Protein AF-0000000085123372 (afdb_homodimer)

Sequence (300 aa):
MTRIKLSNYGNSAFEKLIGHNKNILDKWNELEVTLFTSSSLSTELLEQVRRTIAFENECEYCMVKGGKVDPYQTDEKINLAIAFAQIFSINHKDISNKHFELLKEEFTDKEISELCTFISFISSSQKLGRIYNLTEEYQQNKVTSMKELTMTRIKLSNYGNSAFEKLIGHNKNILDKWNELEVTLFTSSSLSTELLEQVRRTIAFENECEYCMVKGGKVDPYQTDEKINLAIAFAQIFSINHKDISNKHFELLKEEFTDKEISELCTFISFISSSQKLGRIYNLTEEYQQNKVTSMKELT

Structure (mmCIF, N/CA/C/O backbone):
data_AF-0000000085123372-model_v1
#
loop_
_entity.id
_entity.type
_entity.pdbx_description
1 polymer 'Alkylhydroperoxidase like protein, AhpD family'
#
loop_
_atom_site.group_PDB
_atom_site.id
_atom_site.type_symbol
_atom_site.label_atom_id
_atom_site.label_alt_id
_atom_site.label_comp_id
_atom_site.label_asym_id
_atom_site.label_entity_id
_atom_site.label_seq_id
_atom_site.pdbx_PDB_ins_code
_atom_site.Cartn_x
_atom_site.Cartn_y
_atom_site.Cartn_z
_atom_site.occupancy
_atom_site.B_iso_or_equiv
_atom_site.auth_seq_id
_atom_site.auth_comp_id
_atom_site.auth_asym_id
_atom_site.auth_atom_id
_atom_site.pdbx_PDB_model_num
ATOM 1 N N . MET A 1 1 ? -19.469 6.539 11.617 1 88.69 1 MET A N 1
ATOM 2 C CA . MET A 1 1 ? -19.094 7.652 10.75 1 88.69 1 MET A CA 1
ATOM 3 C C . MET A 1 1 ? -17.625 7.594 10.398 1 88.69 1 MET A C 1
ATOM 5 O O . MET A 1 1 ? -16.797 7.188 11.219 1 88.69 1 MET A O 1
ATOM 9 N N . THR A 1 2 ? -17.344 8.039 9.133 1 97.38 2 THR A N 1
ATOM 10 C CA . THR A 1 2 ? -15.945 8.07 8.719 1 97.38 2 THR A CA 1
ATOM 11 C C . THR A 1 2 ? -15.18 9.156 9.469 1 97.38 2 THR A C 1
ATOM 13 O O . THR A 1 2 ? -15.781 10.062 10.039 1 97.38 2 THR A O 1
ATOM 16 N N . ARG A 1 3 ? -13.93 9.055 9.453 1 98.25 3 ARG A N 1
ATOM 17 C CA . ARG A 1 3 ? -13.117 9.914 10.312 1 98.25 3 ARG A CA 1
ATOM 18 C C . ARG A 1 3 ? -12.836 11.258 9.633 1 98.25 3 ARG A C 1
ATOM 20 O O . ARG A 1 3 ? -12.414 12.211 10.289 1 98.25 3 ARG A O 1
ATOM 27 N N . ILE A 1 4 ? -13 11.312 8.336 1 98.31 4 ILE A N 1
ATOM 28 C CA . ILE A 1 4 ? -13.07 12.57 7.602 1 98.31 4 ILE A CA 1
ATOM 29 C C . ILE A 1 4 ? -14.336 12.602 6.75 1 98.31 4 ILE A C 1
ATOM 31 O O . ILE A 1 4 ? -14.953 11.562 6.5 1 98.31 4 ILE A O 1
ATOM 35 N N . LYS A 1 5 ? -14.719 13.789 6.34 1 97.94 5 LYS A N 1
ATOM 36 C CA . LYS A 1 5 ? -15.906 13.93 5.508 1 97.94 5 LYS A CA 1
ATOM 37 C C . LYS A 1 5 ? -15.695 13.305 4.133 1 97.94 5 LYS A C 1
ATOM 39 O O . LYS A 1 5 ? -14.586 13.336 3.598 1 97.94 5 LYS A O 1
ATOM 44 N N . LEU A 1 6 ? -16.75 12.773 3.627 1 98.19 6 LEU A N 1
ATOM 45 C CA . LEU A 1 6 ? -16.719 12.32 2.24 1 98.19 6 LEU A CA 1
ATOM 46 C C . LEU A 1 6 ? -16.703 13.508 1.282 1 98.19 6 LEU A C 1
ATOM 48 O O . LEU A 1 6 ? -17.422 14.492 1.498 1 98.19 6 LEU A O 1
ATOM 52 N N . SER A 1 7 ? -15.914 13.445 0.328 1 98.31 7 SER A N 1
ATOM 53 C CA . SER A 1 7 ? -15.898 14.492 -0.689 1 98.31 7 SER A CA 1
ATOM 54 C C . SER A 1 7 ? -17.047 14.32 -1.681 1 98.31 7 SER A C 1
ATOM 56 O O . SER A 1 7 ? -17.828 13.375 -1.577 1 98.31 7 SER A O 1
ATOM 58 N N . ASN A 1 8 ? -17.125 15.258 -2.629 1 96.81 8 ASN A N 1
ATOM 59 C CA . ASN A 1 8 ? -18.172 15.211 -3.641 1 96.81 8 ASN A CA 1
ATOM 60 C C . ASN A 1 8 ? -17.703 14.492 -4.902 1 96.81 8 ASN A C 1
ATOM 62 O O . ASN A 1 8 ? -18.438 14.406 -5.887 1 96.81 8 ASN A O 1
ATOM 66 N N . TYR A 1 9 ? -16.531 13.984 -4.863 1 97.88 9 TYR A N 1
ATOM 67 C CA . TYR A 1 9 ? -15.969 13.336 -6.047 1 97.88 9 TYR A CA 1
ATOM 68 C C . TYR A 1 9 ? -15.695 11.859 -5.777 1 97.88 9 TYR A C 1
ATOM 70 O O . TYR A 1 9 ? -14.953 11.516 -4.848 1 97.88 9 TYR A O 1
ATOM 78 N N . GLY A 1 10 ? -16.188 11 -6.637 1 97.31 10 GLY A N 1
ATOM 79 C CA . GLY A 1 10 ? -16.094 9.555 -6.496 1 97.31 10 GLY A CA 1
ATOM 80 C C . GLY A 1 10 ? -17.438 8.852 -6.531 1 97.31 10 GLY A C 1
ATOM 81 O O . GLY A 1 10 ? -18.453 9.453 -6.211 1 97.31 10 GLY A O 1
ATOM 82 N N . ASN A 1 11 ? -17.406 7.598 -6.863 1 96.44 11 ASN A N 1
ATOM 83 C CA . ASN A 1 11 ? -18.641 6.836 -7.031 1 96.44 11 ASN A CA 1
ATOM 84 C C . ASN A 1 11 ? -18.969 6.008 -5.793 1 96.44 11 ASN A C 1
ATOM 86 O O . ASN A 1 11 ? -20.109 5.605 -5.586 1 96.44 11 ASN A O 1
ATOM 90 N N . SER A 1 12 ? -18.031 5.641 -5.004 1 97.12 12 SER A N 1
ATOM 91 C CA . SER A 1 12 ? -18.203 4.883 -3.768 1 97.12 12 SER A CA 1
ATOM 92 C C . SER A 1 12 ? -17.719 5.68 -2.561 1 97.12 12 SER A C 1
ATOM 94 O O . SER A 1 12 ? -17.031 6.691 -2.715 1 97.12 12 SER A O 1
ATOM 96 N N . ALA A 1 13 ? -18.109 5.258 -1.386 1 97.88 13 ALA A N 1
ATOM 97 C CA . ALA A 1 13 ? -17.641 5.926 -0.173 1 97.88 13 ALA A CA 1
ATOM 98 C C . ALA A 1 13 ? -16.125 5.922 -0.089 1 97.88 13 ALA A C 1
ATOM 100 O O . ALA A 1 13 ? -15.516 6.918 0.312 1 97.88 13 ALA A O 1
ATOM 101 N N . PHE A 1 14 ? -15.5 4.859 -0.483 1 98.38 14 PHE A N 1
ATOM 102 C CA . PHE A 1 14 ? -14.047 4.754 -0.493 1 98.38 14 PHE A CA 1
ATOM 103 C C . PHE A 1 14 ? -13.43 5.805 -1.411 1 98.38 14 PHE A C 1
ATOM 105 O O . PHE A 1 14 ? -12.523 6.535 -1.01 1 98.38 14 PHE A O 1
ATOM 112 N N . GLU A 1 15 ? -13.969 5.914 -2.621 1 98.44 15 GLU A N 1
ATOM 113 C CA . GLU A 1 15 ? -13.453 6.867 -3.602 1 98.44 15 GLU A CA 1
ATOM 114 C C . GLU A 1 15 ? -13.648 8.305 -3.131 1 98.44 15 GLU A C 1
ATOM 116 O O . GLU A 1 15 ? -12.805 9.164 -3.377 1 98.44 15 GLU A O 1
ATOM 121 N N . LYS A 1 16 ? -14.727 8.539 -2.459 1 98.62 16 LYS A N 1
ATOM 122 C CA . LYS A 1 16 ? -15.023 9.898 -2.006 1 98.62 16 LYS A CA 1
ATOM 123 C C . LYS A 1 16 ? -14.086 10.32 -0.884 1 98.62 16 LYS A C 1
ATOM 125 O O . LYS A 1 16 ? -13.906 11.516 -0.635 1 98.62 16 LYS A O 1
ATOM 130 N N . LEU A 1 17 ? -13.492 9.328 -0.185 1 98.69 17 LEU A N 1
ATOM 131 C CA . LEU A 1 17 ? -12.5 9.641 0.836 1 98.69 17 LEU A CA 1
ATOM 132 C C . LEU A 1 17 ? -11.18 10.062 0.199 1 98.69 17 LEU A C 1
ATOM 134 O O . LEU A 1 17 ? -10.492 10.953 0.708 1 98.69 17 LEU A O 1
ATOM 138 N N . ILE A 1 18 ? -10.859 9.422 -0.947 1 98.69 18 ILE A N 1
ATOM 139 C CA . ILE A 1 18 ? -9.664 9.789 -1.702 1 98.69 18 ILE A CA 1
ATOM 140 C C . ILE A 1 18 ? -9.977 10.977 -2.611 1 98.69 18 ILE A C 1
ATOM 142 O O . ILE A 1 18 ? -9.094 11.781 -2.924 1 98.69 18 ILE A O 1
ATOM 146 N N . GLY A 1 19 ? -11.219 11.188 -2.914 1 98.62 19 GLY A N 1
ATOM 147 C CA . GLY A 1 19 ? -11.703 12.109 -3.93 1 98.62 19 GLY A CA 1
ATOM 148 C C . GLY A 1 19 ? -11.633 13.562 -3.496 1 98.62 19 GLY A C 1
ATOM 149 O O . GLY A 1 19 ? -12.07 14.453 -4.227 1 98.62 19 GLY A O 1
ATOM 150 N N . HIS A 1 20 ? -11.141 13.828 -2.27 1 98.56 20 HIS A N 1
ATOM 151 C CA . HIS A 1 20 ? -10.859 15.219 -1.904 1 98.56 20 HIS A CA 1
ATOM 152 C C . HIS A 1 20 ? -9.875 15.852 -2.877 1 98.56 20 HIS A C 1
ATOM 154 O O . HIS A 1 20 ? -9.789 17.078 -2.973 1 98.56 20 HIS A O 1
ATOM 160 N N . ASN A 1 21 ? -9.109 15.055 -3.508 1 98.44 21 ASN A N 1
ATOM 161 C CA . ASN A 1 21 ? -8.227 15.406 -4.617 1 98.44 21 ASN A CA 1
ATOM 162 C C . ASN A 1 21 ? -8.523 14.578 -5.859 1 98.44 21 ASN A C 1
ATOM 164 O O . ASN A 1 21 ? -8.117 13.414 -5.945 1 98.44 21 ASN A O 1
ATOM 168 N N . LYS A 1 22 ? -9.133 15.188 -6.777 1 98.12 22 LYS A N 1
ATOM 169 C CA . LYS A 1 22 ? -9.648 14.492 -7.953 1 98.12 22 LYS A CA 1
ATOM 170 C C . LYS A 1 22 ? -8.508 13.859 -8.75 1 98.12 22 LYS A C 1
ATOM 172 O O . LYS A 1 22 ? -8.648 12.75 -9.273 1 98.12 22 LYS A O 1
ATOM 177 N N . ASN A 1 23 ? -7.438 14.523 -8.914 1 98.5 23 ASN A N 1
ATOM 178 C CA . ASN A 1 23 ? -6.305 14 -9.672 1 98.5 23 ASN A CA 1
ATOM 179 C C . ASN A 1 23 ? -5.762 12.711 -9.062 1 98.5 23 ASN A C 1
ATOM 181 O O . ASN A 1 23 ? -5.469 11.758 -9.781 1 98.5 23 ASN A O 1
ATOM 185 N N . ILE A 1 24 ? -5.668 12.672 -7.742 1 98.69 24 ILE A N 1
ATOM 186 C CA . ILE A 1 24 ? -5.156 11.508 -7.035 1 98.69 24 ILE A CA 1
ATOM 187 C C . ILE A 1 24 ? -6.137 10.344 -7.184 1 98.69 24 ILE A C 1
ATOM 189 O O . ILE A 1 24 ? -5.734 9.219 -7.492 1 98.69 24 ILE A O 1
ATOM 193 N N . LEU A 1 25 ? -7.402 10.641 -7.039 1 98.81 25 LEU A N 1
ATOM 194 C CA . LEU A 1 25 ? -8.391 9.578 -7.16 1 98.81 25 LEU A CA 1
ATOM 195 C C . LEU A 1 25 ? -8.375 8.977 -8.555 1 98.81 25 LEU A C 1
ATOM 197 O O . LEU A 1 25 ? -8.461 7.754 -8.711 1 98.81 25 LEU A O 1
ATOM 201 N N . ASP A 1 26 ? -8.273 9.812 -9.555 1 98.69 26 ASP A N 1
ATOM 202 C CA . ASP A 1 26 ? -8.281 9.32 -10.93 1 98.69 26 ASP A CA 1
ATOM 203 C C . ASP A 1 26 ? -7.125 8.352 -11.172 1 98.69 26 ASP A C 1
ATOM 205 O O . ASP A 1 26 ? -7.32 7.277 -11.75 1 98.69 26 ASP A O 1
ATOM 209 N N . LYS A 1 27 ? -5.941 8.695 -10.742 1 98.81 27 LYS A N 1
ATOM 210 C CA . LYS A 1 27 ? -4.777 7.832 -10.945 1 98.81 27 LYS A CA 1
ATOM 211 C C . LYS A 1 27 ? -4.863 6.578 -10.086 1 98.81 27 LYS A C 1
ATOM 213 O O . LYS A 1 27 ? -4.414 5.508 -10.492 1 98.81 27 LYS A O 1
ATOM 218 N N . TRP A 1 28 ? -5.406 6.734 -8.859 1 98.81 28 TRP A N 1
ATOM 219 C CA . TRP A 1 28 ? -5.645 5.586 -7.988 1 98.81 28 TRP A CA 1
ATOM 220 C C . TRP A 1 28 ? -6.547 4.566 -8.672 1 98.81 28 TRP A C 1
ATOM 222 O O . TRP A 1 28 ? -6.219 3.377 -8.727 1 98.81 28 TRP A O 1
ATOM 232 N N . ASN A 1 29 ? -7.625 5.086 -9.234 1 98.69 29 ASN A N 1
ATOM 233 C CA . ASN A 1 29 ? -8.578 4.223 -9.922 1 98.69 29 ASN A CA 1
ATOM 234 C C . ASN A 1 29 ? -7.973 3.59 -11.164 1 98.69 29 ASN A C 1
ATOM 236 O O . ASN A 1 29 ? -8.203 2.412 -11.445 1 98.69 29 ASN A O 1
ATOM 240 N N . GLU A 1 30 ? -7.273 4.348 -11.891 1 98.69 30 GLU A N 1
ATOM 241 C CA . GLU A 1 30 ? -6.645 3.826 -13.102 1 98.69 30 GLU A CA 1
ATOM 242 C C . GLU A 1 30 ? -5.699 2.674 -12.781 1 98.69 30 GLU A C 1
ATOM 244 O O . GLU A 1 30 ? -5.66 1.675 -13.5 1 98.69 30 GLU A O 1
ATOM 249 N N . LEU A 1 31 ? -4.941 2.834 -11.719 1 98.81 31 LEU A N 1
ATOM 250 C CA . LEU A 1 31 ? -4.031 1.768 -11.32 1 98.81 31 LEU A CA 1
ATOM 251 C C . LEU A 1 31 ? -4.801 0.526 -10.883 1 98.81 31 LEU A C 1
ATOM 253 O O . LEU A 1 31 ? -4.473 -0.589 -11.297 1 98.81 31 LEU A O 1
ATOM 257 N N . GLU A 1 32 ? -5.836 0.721 -10.086 1 98.5 32 GLU A N 1
ATOM 258 C CA . GLU A 1 32 ? -6.621 -0.416 -9.617 1 98.5 32 GLU A CA 1
ATOM 259 C C . GLU A 1 32 ? -7.203 -1.206 -10.789 1 98.5 32 GLU A C 1
ATOM 261 O O . GLU A 1 32 ? -7.074 -2.432 -10.844 1 98.5 32 GLU A O 1
ATOM 266 N N . VAL A 1 33 ? -7.797 -0.48 -11.711 1 98.19 33 VAL A N 1
ATOM 267 C CA . VAL A 1 33 ? -8.398 -1.119 -12.875 1 98.19 33 VAL A CA 1
ATOM 268 C C . VAL A 1 33 ? -7.336 -1.876 -13.656 1 98.19 33 VAL A C 1
ATOM 270 O O . VAL A 1 33 ? -7.555 -3.012 -14.086 1 98.19 33 VAL A O 1
ATOM 273 N N . THR A 1 34 ? -6.191 -1.289 -13.836 1 98.62 34 THR A N 1
ATOM 274 C CA . THR A 1 34 ? -5.109 -1.893 -14.602 1 98.62 34 THR A CA 1
ATOM 275 C C . THR A 1 34 ? -4.625 -3.178 -13.938 1 98.62 34 THR A C 1
ATOM 277 O O . THR A 1 34 ? -4.336 -4.164 -14.617 1 98.62 34 THR A O 1
ATOM 280 N N . LEU A 1 35 ? -4.539 -3.209 -12.625 1 98.44 35 LEU A N 1
ATOM 281 C CA . LEU A 1 35 ? -4.09 -4.383 -11.883 1 98.44 35 LEU A CA 1
ATOM 282 C C . LEU A 1 35 ? -5.035 -5.559 -12.102 1 98.44 35 LEU A C 1
ATOM 284 O O . LEU A 1 35 ? -4.602 -6.707 -12.172 1 98.44 35 LEU A O 1
ATOM 288 N N . PHE A 1 36 ? -6.301 -5.23 -12.281 1 97.31 36 PHE A N 1
ATOM 289 C CA . PHE A 1 36 ? -7.293 -6.285 -12.453 1 97.31 36 PHE A CA 1
ATOM 290 C C . PHE A 1 36 ? -7.387 -6.703 -13.922 1 97.31 36 PHE A C 1
ATOM 292 O O . PHE A 1 36 ? -7.688 -7.855 -14.227 1 97.31 36 PHE A O 1
ATOM 299 N N . THR A 1 37 ? -7.051 -5.789 -14.844 1 96.94 37 THR A N 1
ATOM 300 C CA . THR A 1 37 ? -7.395 -6.059 -16.234 1 96.94 37 THR A CA 1
ATOM 301 C C . THR A 1 37 ? -6.148 -6.387 -17.047 1 96.94 37 THR A C 1
ATOM 303 O O . THR A 1 37 ? -6.238 -7.008 -18.109 1 96.94 37 THR A O 1
ATOM 306 N N . SER A 1 38 ? -5.047 -5.973 -16.578 1 94.25 38 SER A N 1
ATOM 307 C CA . SER A 1 38 ? -3.844 -6.145 -17.391 1 94.25 38 SER A CA 1
ATOM 308 C C . SER A 1 38 ? -2.951 -7.242 -16.828 1 94.25 38 SER A C 1
ATOM 310 O O . SER A 1 38 ? -1.883 -7.523 -17.375 1 94.25 38 SER A O 1
ATOM 312 N N . SER A 1 39 ? -3.354 -7.805 -15.727 1 94.56 39 SER A N 1
ATOM 313 C CA . SER A 1 39 ? -2.564 -8.859 -15.094 1 94.56 39 SER A CA 1
ATOM 314 C C . SER A 1 39 ? -2.682 -10.172 -15.859 1 94.56 39 SER A C 1
ATOM 316 O O . SER A 1 39 ? -3.727 -10.461 -16.453 1 94.56 39 SER A O 1
ATOM 318 N N . SER A 1 40 ? -1.626 -10.969 -15.914 1 96.88 40 SER A N 1
ATOM 319 C CA . SER A 1 40 ? -1.626 -12.305 -16.484 1 96.88 40 SER A CA 1
ATOM 320 C C . SER A 1 40 ? -2.287 -13.312 -15.547 1 96.88 40 SER A C 1
ATOM 322 O O . SER A 1 40 ? -2.475 -14.477 -15.906 1 96.88 40 SER A O 1
ATOM 324 N N . LEU A 1 41 ? -2.604 -12.883 -14.32 1 97.81 41 LEU A N 1
ATOM 325 C CA . LEU A 1 41 ? -3.234 -13.734 -13.312 1 97.81 41 LEU A CA 1
ATOM 326 C C . LEU A 1 41 ? -4.742 -13.789 -13.523 1 97.81 41 LEU A C 1
ATOM 328 O O . LEU A 1 41 ? -5.348 -12.828 -13.992 1 97.81 41 LEU A O 1
ATOM 332 N N . SER A 1 42 ? -5.355 -14.945 -13.195 1 96.56 42 SER A N 1
ATOM 333 C CA . SER A 1 42 ? -6.793 -15.102 -13.375 1 96.56 42 SER A CA 1
ATOM 334 C C . SER A 1 42 ? -7.574 -14.18 -12.445 1 96.56 42 SER A C 1
ATOM 336 O O . SER A 1 42 ? -7.129 -13.891 -11.336 1 96.56 42 SER A O 1
ATOM 338 N N . THR A 1 43 ? -8.727 -13.766 -12.883 1 95.94 43 THR A N 1
ATOM 339 C CA . THR A 1 43 ? -9.617 -12.938 -12.07 1 95.94 43 THR A CA 1
ATOM 340 C C . THR A 1 43 ? -9.984 -13.648 -10.773 1 95.94 43 THR A C 1
ATOM 342 O O . THR A 1 43 ? -10.094 -13.016 -9.727 1 95.94 43 THR A O 1
ATOM 345 N N . GLU A 1 44 ? -10.188 -14.898 -10.906 1 94.5 44 GLU A N 1
ATOM 346 C CA . GLU A 1 44 ? -10.531 -15.688 -9.727 1 94.5 44 GLU A CA 1
ATOM 347 C C . GLU A 1 44 ? -9.422 -15.633 -8.68 1 94.5 44 GLU A C 1
ATOM 349 O O . GLU A 1 44 ? -9.688 -15.43 -7.492 1 94.5 44 GLU A O 1
ATOM 354 N N . LEU A 1 45 ? -8.18 -15.781 -9.109 1 97.19 45 LEU A N 1
ATOM 355 C CA . LEU A 1 45 ? -7.035 -15.719 -8.203 1 97.19 45 LEU A CA 1
ATOM 356 C C . LEU A 1 45 ? -6.949 -14.344 -7.535 1 97.19 45 LEU A C 1
ATOM 358 O O . LEU A 1 45 ? -6.828 -14.258 -6.312 1 97.19 45 LEU A O 1
ATOM 362 N N . LEU A 1 46 ? -7.109 -13.297 -8.297 1 97.69 46 LEU A N 1
ATOM 363 C CA . LEU A 1 46 ? -7.012 -11.938 -7.777 1 97.69 46 LEU A CA 1
ATOM 364 C C . LEU A 1 46 ? -8.117 -11.656 -6.766 1 97.69 46 LEU A C 1
ATOM 366 O O . LEU A 1 46 ? -7.871 -11.062 -5.719 1 97.69 46 LEU A O 1
ATOM 370 N N . GLU A 1 47 ? -9.273 -12.148 -7.07 1 95.88 47 GLU A N 1
ATOM 371 C CA . GLU A 1 47 ? -10.406 -11.922 -6.172 1 95.88 47 GLU A CA 1
ATOM 372 C C . GLU A 1 47 ? -10.227 -12.688 -4.863 1 95.88 47 GLU A C 1
ATOM 374 O O . GLU A 1 47 ? -10.516 -12.164 -3.787 1 95.88 47 GLU A O 1
ATOM 379 N N . GLN A 1 48 ? -9.781 -13.906 -4.949 1 96.31 48 GLN A N 1
ATOM 380 C CA . GLN A 1 48 ? -9.555 -14.695 -3.742 1 96.31 48 GLN A CA 1
ATOM 381 C C . GLN A 1 48 ? -8.484 -14.062 -2.859 1 96.31 48 GLN A C 1
ATOM 383 O O . GLN A 1 48 ? -8.617 -14.023 -1.636 1 96.31 48 GLN A O 1
ATOM 388 N N . VAL A 1 49 ? -7.453 -13.516 -3.475 1 97.44 49 VAL A N 1
ATOM 389 C CA . VAL A 1 49 ? -6.395 -12.828 -2.742 1 97.44 49 VAL A CA 1
ATOM 390 C C . VAL A 1 49 ? -6.953 -11.57 -2.084 1 97.44 49 VAL A C 1
ATOM 392 O O . VAL A 1 49 ? -6.746 -11.344 -0.888 1 97.44 49 VAL A O 1
ATOM 395 N N . ARG A 1 50 ? -7.703 -10.797 -2.859 1 97.5 50 ARG A N 1
ATOM 396 C CA . ARG A 1 50 ? -8.281 -9.57 -2.336 1 97.5 50 ARG A CA 1
ATOM 397 C C . ARG A 1 50 ? -9.18 -9.852 -1.136 1 97.5 50 ARG A C 1
ATOM 399 O O . ARG A 1 50 ? -9.109 -9.148 -0.123 1 97.5 50 ARG A O 1
ATOM 406 N N . ARG A 1 51 ? -9.992 -10.859 -1.209 1 96.69 51 ARG A N 1
ATOM 407 C CA . ARG A 1 51 ? -10.891 -11.25 -0.123 1 96.69 51 ARG A CA 1
ATOM 408 C C . ARG A 1 51 ? -10.102 -11.641 1.122 1 96.69 51 ARG A C 1
ATOM 410 O O . ARG A 1 51 ? -10.445 -11.227 2.234 1 96.69 51 ARG A O 1
ATOM 417 N N . THR A 1 52 ? -9.117 -12.359 0.899 1 96.56 52 THR A N 1
ATOM 418 C CA . THR A 1 52 ? -8.328 -12.891 2.008 1 96.56 52 THR A CA 1
ATOM 419 C C . THR A 1 52 ? -7.66 -11.766 2.783 1 96.56 52 THR A C 1
ATOM 421 O O . THR A 1 52 ? -7.762 -11.703 4.012 1 96.56 52 THR A O 1
ATOM 424 N N . ILE A 1 53 ? -7.047 -10.82 2.072 1 97.62 53 ILE A N 1
ATOM 425 C CA . ILE A 1 53 ? -6.238 -9.844 2.787 1 97.62 53 ILE A CA 1
ATOM 426 C C . ILE A 1 53 ? -7.137 -8.734 3.338 1 97.62 53 ILE A C 1
ATOM 428 O O . ILE A 1 53 ? -6.723 -7.969 4.211 1 97.62 53 ILE A O 1
ATOM 432 N N . ALA A 1 54 ? -8.391 -8.664 2.855 1 97.5 54 ALA A N 1
ATOM 433 C CA . ALA A 1 54 ? -9.352 -7.758 3.475 1 97.5 54 ALA A CA 1
ATOM 434 C C . ALA A 1 54 ? -9.531 -8.078 4.957 1 97.5 54 ALA A C 1
ATOM 436 O O . ALA A 1 54 ? -9.68 -7.168 5.777 1 97.5 54 ALA A O 1
ATOM 437 N N . PHE A 1 55 ? -9.516 -9.336 5.371 1 96.69 55 PHE A N 1
ATOM 438 C CA . PHE A 1 55 ? -9.672 -9.773 6.754 1 96.69 55 PHE A CA 1
ATOM 439 C C . PHE A 1 55 ? -8.422 -9.469 7.566 1 96.69 55 PHE A C 1
ATOM 441 O O . PHE A 1 55 ? -8.508 -9.016 8.711 1 96.69 55 PHE A O 1
ATOM 448 N N . GLU A 1 56 ? -7.27 -9.672 6.953 1 96.88 56 GLU A N 1
ATOM 449 C CA . GLU A 1 56 ? -6.016 -9.391 7.645 1 96.88 56 GLU A CA 1
ATOM 450 C C . GLU A 1 56 ? -5.84 -7.898 7.887 1 96.88 56 GLU A C 1
ATOM 452 O O . GLU A 1 56 ? -5.359 -7.488 8.945 1 96.88 56 GLU A O 1
ATOM 457 N N . ASN A 1 57 ? -6.293 -7.094 6.91 1 97.69 57 ASN A N 1
ATOM 458 C CA . ASN A 1 57 ? -6.145 -5.648 7.02 1 97.69 57 ASN A CA 1
ATOM 459 C C . ASN A 1 57 ? -7.309 -5.02 7.777 1 97.69 57 ASN A C 1
ATOM 461 O O . ASN A 1 57 ? -7.312 -3.812 8.031 1 97.69 57 ASN A O 1
ATOM 465 N N . GLU A 1 58 ? -8.336 -5.816 8.086 1 97.44 58 GLU A N 1
ATOM 466 C CA . GLU A 1 58 ? -9.508 -5.453 8.891 1 97.44 58 GLU A CA 1
ATOM 467 C C . GLU A 1 58 ? -10.25 -4.277 8.266 1 97.44 58 GLU A C 1
ATOM 469 O O . GLU A 1 58 ? -10.617 -3.332 8.969 1 97.44 58 GLU A O 1
ATOM 474 N N . CYS A 1 59 ? -10.383 -4.266 6.98 1 98 59 CYS A N 1
ATOM 475 C CA . CYS A 1 59 ? -11.266 -3.32 6.305 1 98 59 CYS A CA 1
ATOM 476 C C . CYS A 1 59 ? -12.68 -3.869 6.207 1 98 59 CYS A C 1
ATOM 478 O O . CYS A 1 59 ? -13.016 -4.57 5.25 1 98 59 CYS A O 1
ATOM 480 N N . GLU A 1 60 ? -13.586 -3.5 7.109 1 97.19 60 GLU A N 1
ATOM 481 C CA . GLU A 1 60 ? -14.945 -4.016 7.172 1 97.19 60 GLU A CA 1
ATOM 482 C C . GLU A 1 60 ? -15.672 -3.824 5.84 1 97.19 60 GLU A C 1
ATOM 484 O O . GLU A 1 60 ? -16.359 -4.73 5.367 1 97.19 60 GLU A O 1
ATOM 489 N N . TYR A 1 61 ? -15.492 -2.686 5.309 1 97.5 61 TYR A N 1
ATOM 490 C CA . TYR A 1 61 ? -16.062 -2.324 4.016 1 97.5 61 TYR A CA 1
ATOM 491 C C . TYR A 1 61 ? -15.664 -3.326 2.943 1 97.5 61 TYR A C 1
ATOM 493 O O . TYR A 1 61 ? -16.484 -3.709 2.104 1 97.5 61 TYR A O 1
ATOM 501 N N . CYS A 1 62 ? -14.422 -3.793 2.922 1 97.81 62 CYS A N 1
ATOM 502 C CA . CYS A 1 62 ? -13.875 -4.703 1.925 1 97.81 62 CYS A CA 1
ATOM 503 C C . CYS A 1 62 ? -14.227 -6.148 2.252 1 97.81 62 CYS A C 1
ATOM 505 O O . CYS A 1 62 ? -14.391 -6.973 1.351 1 97.81 62 CYS A O 1
ATOM 507 N N . MET A 1 63 ? -14.336 -6.441 3.576 1 97.25 63 MET A N 1
ATOM 508 C CA . MET A 1 63 ? -14.633 -7.805 4.016 1 97.25 63 MET A CA 1
ATOM 509 C C . MET A 1 63 ? -16.016 -8.234 3.543 1 97.25 63 MET A C 1
ATOM 511 O O . MET A 1 63 ? -16.203 -9.352 3.061 1 97.25 63 MET A O 1
ATOM 515 N N . VAL A 1 64 ? -16.922 -7.309 3.609 1 96.31 64 VAL A N 1
ATOM 516 C CA . VAL A 1 64 ? -18.297 -7.672 3.312 1 96.31 64 VAL A CA 1
ATOM 517 C C . VAL A 1 64 ? -18.547 -7.617 1.806 1 96.31 64 VAL A C 1
ATOM 519 O O . VAL A 1 64 ? -19.547 -8.141 1.31 1 96.31 64 VAL A O 1
ATOM 522 N N . LYS A 1 65 ? -17.703 -6.922 1.102 1 92.75 65 LYS A N 1
ATOM 523 C CA . LYS A 1 65 ? -17.812 -6.844 -0.352 1 92.75 65 LYS A CA 1
ATOM 524 C C . LYS A 1 65 ? -17.641 -8.219 -0.993 1 92.75 65 LYS A C 1
ATOM 526 O O . LYS A 1 65 ? -18.328 -8.547 -1.963 1 92.75 65 LYS A O 1
ATOM 531 N N . GLY A 1 66 ? -16.656 -9.016 -0.491 1 88.81 66 GLY A N 1
ATOM 532 C CA . GLY A 1 66 ? -16.359 -10.297 -1.113 1 88.81 66 GLY A CA 1
ATOM 533 C C . GLY A 1 66 ? -16.641 -11.484 -0.21 1 88.81 66 GLY A C 1
ATOM 534 O O . GLY A 1 66 ? -16.75 -12.617 -0.681 1 88.81 66 GLY A O 1
ATOM 535 N N . GLY A 1 67 ? -16.734 -11.203 1.104 1 91.06 67 GLY A N 1
ATOM 536 C CA . GLY A 1 67 ? -16.891 -12.273 2.082 1 91.06 67 GLY A CA 1
ATOM 537 C C . GLY A 1 67 ? -15.641 -13.102 2.264 1 91.06 67 GLY A C 1
ATOM 538 O O . GLY A 1 67 ? -14.555 -12.688 1.854 1 91.06 67 GLY A O 1
ATOM 539 N N . LYS A 1 68 ? -15.836 -14.266 2.891 1 89.5 68 LYS A N 1
ATOM 540 C CA . LYS A 1 68 ? -14.695 -15.133 3.166 1 89.5 68 LYS A CA 1
ATOM 541 C C . LYS A 1 68 ? -14.281 -15.914 1.922 1 89.5 68 LYS A C 1
ATOM 543 O O . LYS A 1 68 ? -15.117 -16.188 1.054 1 89.5 68 LYS A O 1
ATOM 548 N N . VAL A 1 69 ? -13.062 -16.203 1.896 1 87.06 69 VAL A N 1
ATOM 549 C CA . VAL A 1 69 ? -12.516 -17.016 0.817 1 87.06 69 VAL A CA 1
ATOM 550 C C . VAL A 1 69 ? -13.227 -18.375 0.79 1 87.06 69 VAL A C 1
ATOM 552 O O . VAL A 1 69 ? -13.633 -18.891 1.834 1 87.06 69 VAL A O 1
ATOM 555 N N . ASP A 1 70 ? -13.32 -18.938 -0.359 1 82.38 70 ASP A N 1
ATOM 556 C CA . ASP A 1 70 ? -13.938 -20.25 -0.537 1 82.38 70 ASP A CA 1
ATOM 557 C C . ASP A 1 70 ? -13.117 -21.344 0.15 1 82.38 70 ASP A C 1
ATOM 559 O O . ASP A 1 70 ? -11.992 -21.625 -0.262 1 82.38 70 ASP A O 1
ATOM 563 N N . PRO A 1 71 ? -13.664 -21.953 1.139 1 79.12 71 PRO A N 1
ATOM 564 C CA . PRO A 1 71 ? -12.922 -22.984 1.859 1 79.12 71 PRO A CA 1
ATOM 565 C C . PRO A 1 71 ? -12.664 -24.234 1.012 1 79.12 71 PRO A C 1
ATOM 567 O O . PRO A 1 71 ? -11.812 -25.062 1.355 1 79.12 71 PRO A O 1
ATOM 570 N N . TYR A 1 72 ? -13.312 -24.297 -0.131 1 81.75 72 TYR A N 1
ATOM 571 C CA . TYR A 1 72 ? -13.203 -25.5 -0.957 1 81.75 72 TYR A CA 1
ATOM 572 C C . TYR A 1 72 ? -12.281 -25.25 -2.145 1 81.75 72 TYR A C 1
ATOM 574 O O . TYR A 1 72 ? -12.273 -26.031 -3.104 1 81.75 72 TYR A O 1
ATOM 582 N N . GLN A 1 73 ? -11.609 -24.203 -2.078 1 82.81 73 GLN A N 1
ATOM 583 C CA . GLN A 1 73 ? -10.648 -23.922 -3.139 1 82.81 73 GLN A CA 1
ATOM 584 C C . GLN A 1 73 ? -9.641 -25.047 -3.277 1 82.81 73 GLN A C 1
ATOM 586 O O . GLN A 1 73 ? -8.953 -25.406 -2.312 1 82.81 73 GLN A O 1
ATOM 591 N N . THR A 1 74 ? -9.5 -25.547 -4.484 1 85.56 74 THR A N 1
ATOM 592 C CA . THR A 1 74 ? -8.648 -26.719 -4.668 1 85.56 74 THR A CA 1
ATOM 593 C C . THR A 1 74 ? -7.465 -26.391 -5.574 1 85.56 74 THR A C 1
ATOM 595 O O . THR A 1 74 ? -6.523 -27.172 -5.691 1 85.56 74 THR A O 1
ATOM 598 N N . ASP A 1 75 ? -7.508 -25.188 -6.176 1 92.19 75 ASP A N 1
ATOM 599 C CA . ASP A 1 75 ? -6.418 -24.797 -7.062 1 92.19 75 ASP A CA 1
ATOM 600 C C . ASP A 1 75 ? -5.16 -24.453 -6.266 1 92.19 75 ASP A C 1
ATOM 602 O O . ASP A 1 75 ? -5.152 -23.5 -5.484 1 92.19 75 ASP A O 1
ATOM 606 N N . GLU A 1 76 ? -4.113 -25.203 -6.516 1 92.44 76 GLU A N 1
ATOM 607 C CA . GLU A 1 76 ? -2.865 -25.062 -5.77 1 92.44 76 GLU A CA 1
ATOM 608 C C . GLU A 1 76 ? -2.24 -23.688 -5.988 1 92.44 76 GLU A C 1
ATOM 610 O O . GLU A 1 76 ? -1.675 -23.094 -5.062 1 92.44 76 GLU A O 1
ATOM 615 N N . LYS A 1 77 ? -2.293 -23.25 -7.184 1 95.94 77 LYS A N 1
ATOM 616 C CA . LYS A 1 77 ? -1.751 -21.938 -7.52 1 95.94 77 LYS A CA 1
ATOM 617 C C . LYS A 1 77 ? -2.453 -20.844 -6.73 1 95.94 77 LYS A C 1
ATOM 619 O O . LYS A 1 77 ? -1.802 -19.953 -6.188 1 95.94 77 LYS A O 1
ATOM 624 N N . ILE A 1 78 ? -3.76 -20.875 -6.645 1 96.94 78 ILE A N 1
ATOM 625 C CA . ILE A 1 78 ? -4.547 -19.906 -5.895 1 96.94 78 ILE A CA 1
ATOM 626 C C . ILE A 1 78 ? -4.223 -20.016 -4.406 1 96.94 78 ILE A C 1
ATOM 628 O O . ILE A 1 78 ? -4.012 -19 -3.732 1 96.94 78 ILE A O 1
ATOM 632 N N . ASN A 1 79 ? -4.113 -21.219 -3.896 1 96.06 79 ASN A N 1
ATOM 633 C CA . ASN A 1 79 ? -3.818 -21.422 -2.482 1 96.06 79 ASN A CA 1
ATOM 634 C C . ASN A 1 79 ? -2.447 -20.859 -2.111 1 96.06 79 ASN A C 1
ATOM 636 O O . ASN A 1 79 ? -2.277 -20.281 -1.034 1 96.06 79 ASN A O 1
ATOM 640 N N . LEU A 1 80 ? -1.539 -21.078 -2.996 1 97.31 80 LEU A N 1
ATOM 641 C CA . LEU A 1 80 ? -0.197 -20.547 -2.77 1 97.31 80 LEU A CA 1
ATOM 642 C C . LEU A 1 80 ? -0.207 -19.016 -2.74 1 97.31 80 LEU A C 1
ATOM 644 O O . LEU A 1 80 ? 0.424 -18.406 -1.876 1 97.31 80 LEU A O 1
ATOM 648 N N . ALA A 1 81 ? -0.91 -18.406 -3.654 1 98 81 ALA A N 1
ATOM 649 C CA . ALA A 1 81 ? -1.038 -16.953 -3.699 1 98 81 ALA A CA 1
ATOM 650 C C . ALA A 1 81 ? -1.696 -16.422 -2.43 1 98 81 ALA A C 1
ATOM 652 O O . ALA A 1 81 ? -1.258 -15.406 -1.873 1 98 81 ALA A O 1
ATOM 653 N N . ILE A 1 82 ? -2.703 -17.094 -1.998 1 97.31 82 ILE A N 1
ATOM 654 C CA . ILE A 1 82 ? -3.441 -16.703 -0.802 1 97.31 82 ILE A CA 1
ATOM 655 C C . ILE A 1 82 ? -2.52 -16.766 0.414 1 97.31 82 ILE A C 1
ATOM 657 O O . ILE A 1 82 ? -2.459 -15.805 1.195 1 97.31 82 ILE A O 1
ATOM 661 N N . ALA A 1 83 ? -1.811 -17.812 0.56 1 97 83 ALA A N 1
ATOM 662 C CA . ALA A 1 83 ? -0.903 -17.969 1.693 1 97 83 ALA A CA 1
ATOM 663 C C . ALA A 1 83 ? 0.164 -16.891 1.701 1 97 83 ALA A C 1
ATOM 665 O O . ALA A 1 83 ? 0.459 -16.297 2.748 1 97 83 ALA A O 1
ATOM 666 N N . PHE A 1 84 ? 0.705 -16.625 0.56 1 98.5 84 PHE A N 1
ATOM 667 C CA . PHE A 1 84 ? 1.714 -15.578 0.432 1 98.5 84 PHE A CA 1
ATOM 668 C C . PHE A 1 84 ? 1.135 -14.219 0.809 1 98.5 84 PHE A C 1
ATOM 670 O O . PHE A 1 84 ? 1.772 -13.445 1.524 1 98.5 84 PHE A O 1
ATOM 677 N N . ALA A 1 85 ? -0.052 -13.961 0.31 1 98.38 85 ALA A N 1
ATOM 678 C CA . ALA A 1 85 ? -0.718 -12.688 0.575 1 98.38 85 ALA A CA 1
ATOM 679 C C . ALA A 1 85 ? -0.99 -12.516 2.066 1 98.38 85 ALA A C 1
ATOM 681 O O . ALA A 1 85 ? -0.897 -11.398 2.592 1 98.38 85 ALA A O 1
ATOM 682 N N . GLN A 1 86 ? -1.299 -13.578 2.754 1 97.69 86 GLN A N 1
ATOM 683 C CA . GLN A 1 86 ? -1.53 -13.516 4.191 1 97.69 86 GLN A CA 1
ATOM 684 C C . GLN A 1 86 ? -0.256 -13.133 4.941 1 97.69 86 GLN A C 1
ATOM 686 O O . GLN A 1 86 ? -0.284 -12.281 5.824 1 97.69 86 GLN A O 1
ATOM 691 N N . ILE A 1 87 ? 0.825 -13.742 4.566 1 98 87 ILE A N 1
ATOM 692 C CA . ILE A 1 87 ? 2.098 -13.438 5.207 1 98 87 ILE A CA 1
ATOM 693 C C . ILE A 1 87 ? 2.453 -11.969 4.973 1 98 87 ILE A C 1
ATOM 695 O O . ILE A 1 87 ? 2.838 -11.258 5.906 1 98 87 ILE A O 1
ATOM 699 N N . PHE A 1 88 ? 2.268 -11.523 3.76 1 98.25 88 PHE A N 1
ATOM 700 C CA . PHE A 1 88 ? 2.557 -10.141 3.408 1 98.25 88 PHE A CA 1
ATOM 701 C C . PHE A 1 88 ? 1.738 -9.18 4.266 1 98.25 88 PHE A C 1
ATOM 703 O O . PHE A 1 88 ? 2.266 -8.188 4.77 1 98.25 88 PHE A O 1
ATOM 710 N N . SER A 1 89 ? 0.455 -9.516 4.391 1 97 89 SER A N 1
ATOM 711 C CA . SER A 1 89 ? -0.469 -8.617 5.082 1 97 89 SER A CA 1
ATOM 712 C C . SER A 1 89 ? -0.226 -8.625 6.586 1 97 89 SER A C 1
ATOM 714 O O . SER A 1 89 ? -0.397 -7.602 7.254 1 97 89 SER A O 1
ATOM 716 N N . ILE A 1 90 ? 0.132 -9.773 7.125 1 96.06 90 ILE A N 1
ATOM 717 C CA . ILE A 1 90 ? 0.388 -9.898 8.555 1 96.06 90 ILE A CA 1
ATOM 718 C C . ILE A 1 90 ? 1.714 -9.227 8.906 1 96.06 90 ILE A C 1
ATOM 720 O O . ILE A 1 90 ? 1.773 -8.383 9.805 1 96.06 90 ILE A O 1
ATOM 724 N N . ASN A 1 91 ? 2.736 -9.625 8.195 1 96.5 91 ASN A N 1
ATOM 725 C CA . ASN A 1 91 ? 4.062 -9.039 8.375 1 96.5 91 ASN A CA 1
ATOM 726 C C . ASN A 1 91 ? 4.949 -9.281 7.156 1 96.5 91 ASN A C 1
ATOM 728 O O . ASN A 1 91 ? 5.586 -10.328 7.043 1 96.5 91 ASN A O 1
ATOM 732 N N . HIS A 1 92 ? 5.082 -8.25 6.359 1 97.56 92 HIS A N 1
ATOM 733 C CA . HIS A 1 92 ? 5.859 -8.375 5.133 1 97.56 92 HIS A CA 1
ATOM 734 C C . HIS A 1 92 ? 7.32 -8.695 5.434 1 97.56 92 HIS A C 1
ATOM 736 O O . HIS A 1 92 ? 8.016 -9.289 4.605 1 97.56 92 HIS A O 1
ATOM 742 N N . LYS A 1 93 ? 7.852 -8.461 6.648 1 97 93 LYS A N 1
ATOM 743 C CA . LYS A 1 93 ? 9.242 -8.672 7.035 1 97 93 LYS A CA 1
ATOM 744 C C . LYS A 1 93 ? 9.547 -10.156 7.184 1 97 93 LYS A C 1
ATOM 746 O O . LYS A 1 93 ? 10.719 -10.555 7.195 1 97 93 LYS A O 1
ATOM 751 N N . ASP A 1 94 ? 8.5 -10.945 7.34 1 97.19 94 ASP A N 1
ATOM 752 C CA . ASP A 1 94 ? 8.664 -12.391 7.516 1 97.19 94 ASP A CA 1
ATOM 753 C C . ASP A 1 94 ? 8.898 -13.078 6.176 1 97.19 94 ASP A C 1
ATOM 755 O O . ASP A 1 94 ? 9.273 -14.25 6.133 1 97.19 94 ASP A O 1
ATOM 759 N N . ILE A 1 95 ? 8.68 -12.398 5.098 1 98.06 95 ILE A N 1
ATOM 760 C CA . ILE A 1 95 ? 8.852 -12.984 3.771 1 98.06 95 ILE A CA 1
ATOM 761 C C . ILE A 1 95 ? 10.336 -13.148 3.469 1 98.06 95 ILE A C 1
ATOM 763 O O . ILE A 1 95 ? 11.117 -12.211 3.635 1 98.06 95 ILE A O 1
ATOM 767 N N . SER A 1 96 ? 10.688 -14.359 3.113 1 96.94 96 SER A N 1
ATOM 768 C CA . SER A 1 96 ? 12.078 -14.727 2.865 1 96.94 96 SER A CA 1
ATOM 769 C C . SER A 1 96 ? 12.25 -15.336 1.479 1 96.94 96 SER A C 1
ATOM 771 O O . SER A 1 96 ? 11.289 -15.414 0.708 1 96.94 96 SER A O 1
ATOM 773 N N . ASN A 1 97 ? 13.477 -15.781 1.188 1 97.81 97 ASN A N 1
ATOM 774 C CA . ASN A 1 97 ? 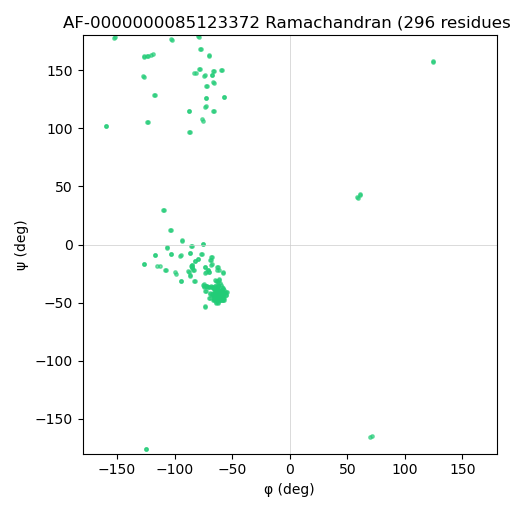13.781 -16.438 -0.081 1 97.81 97 ASN A CA 1
ATOM 775 C C . ASN A 1 97 ? 12.938 -17.688 -0.274 1 97.81 97 ASN A C 1
ATOM 777 O O . ASN A 1 97 ? 12.539 -18.016 -1.395 1 97.81 97 ASN A O 1
ATOM 781 N N . LYS A 1 98 ? 12.695 -18.328 0.836 1 97.88 98 LYS A N 1
ATOM 782 C CA . LYS A 1 98 ? 11.953 -19.594 0.76 1 97.88 98 LYS A CA 1
ATOM 783 C C . LYS A 1 98 ? 10.555 -19.359 0.204 1 97.88 98 LYS A C 1
ATOM 785 O O . LYS A 1 98 ? 10.039 -20.188 -0.545 1 97.88 98 LYS A O 1
ATOM 790 N N . HIS A 1 99 ? 9.938 -18.297 0.523 1 98.31 99 HIS A N 1
ATOM 791 C CA . HIS A 1 99 ? 8.594 -17.984 0.04 1 98.31 99 HIS A CA 1
ATOM 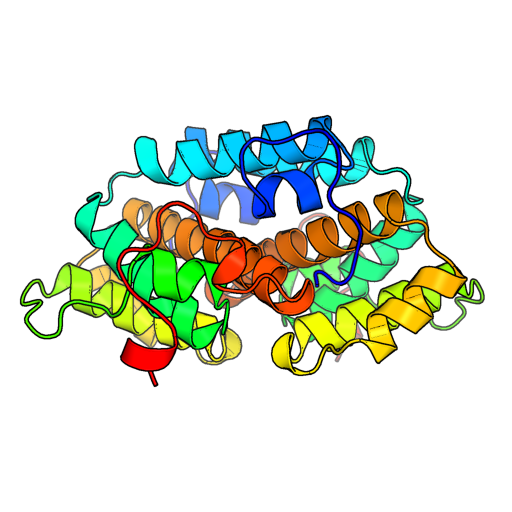792 C C . HIS A 1 99 ? 8.594 -17.734 -1.464 1 98.31 99 HIS A C 1
ATOM 794 O O . HIS A 1 99 ? 7.688 -18.172 -2.172 1 98.31 99 HIS A O 1
ATOM 800 N N . PHE A 1 100 ? 9.633 -17.109 -1.943 1 98.62 100 PHE A N 1
ATOM 801 C CA . PHE A 1 100 ? 9.719 -16.844 -3.375 1 98.62 100 PHE A CA 1
ATOM 802 C C . PHE A 1 100 ? 10.07 -18.109 -4.141 1 98.62 100 PHE A C 1
ATOM 804 O O . PHE A 1 100 ? 9.625 -18.297 -5.273 1 98.62 100 PHE A O 1
ATOM 811 N N . GLU A 1 101 ? 10.891 -18.953 -3.529 1 98.06 101 GLU A N 1
ATOM 812 C CA . GLU A 1 101 ? 11.172 -20.25 -4.141 1 98.06 101 GLU A CA 1
ATOM 813 C C . GLU A 1 101 ? 9.898 -21.062 -4.324 1 98.06 101 GLU A C 1
ATOM 815 O O . GLU A 1 101 ? 9.703 -21.688 -5.371 1 98.06 101 GLU A O 1
ATOM 820 N N . LEU A 1 102 ? 9.039 -21.016 -3.324 1 98 102 LEU A N 1
ATOM 821 C CA . LEU A 1 102 ? 7.762 -21.703 -3.41 1 98 102 LEU A CA 1
ATOM 822 C C . LEU A 1 102 ? 6.887 -21.109 -4.504 1 98 102 LEU A C 1
ATOM 824 O O . LEU A 1 102 ? 6.25 -21.828 -5.27 1 98 102 LEU A O 1
ATOM 828 N N . LEU A 1 103 ? 6.836 -19.797 -4.59 1 98.38 103 LEU A N 1
ATOM 829 C CA . LEU A 1 103 ? 6.059 -19.141 -5.633 1 98.38 103 LEU A CA 1
ATOM 830 C C . LEU A 1 103 ? 6.547 -19.547 -7.016 1 98.38 103 LEU A C 1
ATOM 832 O O . LEU A 1 103 ? 5.738 -19.766 -7.922 1 98.38 103 LEU A O 1
ATOM 836 N N . LYS A 1 104 ? 7.828 -19.656 -7.16 1 98 104 LYS A N 1
ATOM 837 C CA . LYS A 1 104 ? 8.43 -19.922 -8.461 1 98 104 LYS A CA 1
ATOM 838 C C . LYS A 1 104 ? 8.109 -21.328 -8.945 1 98 104 LYS A C 1
ATOM 840 O O . LYS A 1 104 ? 8.297 -21.656 -10.117 1 98 104 LYS A O 1
ATOM 845 N N . GLU A 1 105 ? 7.609 -22.125 -8.031 1 97.25 105 GLU A N 1
ATOM 846 C CA . GLU A 1 105 ? 7.156 -23.453 -8.43 1 97.25 105 GLU A CA 1
ATOM 847 C C . GLU A 1 105 ? 5.895 -23.375 -9.281 1 97.25 105 GLU A C 1
ATOM 849 O O . GLU A 1 105 ? 5.637 -24.266 -10.094 1 97.25 105 GLU A O 1
ATOM 854 N N . GLU A 1 106 ? 5.133 -22.281 -9.156 1 97.31 106 GLU A N 1
ATOM 855 C CA . GLU A 1 106 ? 3.834 -22.188 -9.812 1 97.31 106 GLU A CA 1
ATOM 856 C C . GLU A 1 106 ? 3.729 -20.938 -10.664 1 97.31 106 GLU A C 1
ATOM 858 O O . GLU A 1 106 ? 2.877 -20.844 -11.555 1 97.31 106 GLU A O 1
ATOM 863 N N . PHE A 1 107 ? 4.594 -19.984 -10.445 1 98.44 107 PHE A N 1
ATOM 864 C CA . PHE A 1 107 ? 4.477 -18.672 -11.086 1 98.44 107 PHE A CA 1
ATOM 865 C C . PHE A 1 107 ? 5.773 -18.297 -11.797 1 98.44 107 PHE A C 1
ATOM 867 O O . PHE A 1 107 ? 6.863 -18.609 -11.312 1 98.44 107 PHE A O 1
ATOM 874 N N . THR A 1 108 ? 5.633 -17.625 -12.922 1 98.31 108 THR A N 1
ATOM 875 C CA . THR A 1 108 ? 6.781 -16.984 -13.562 1 98.31 108 THR A CA 1
ATOM 876 C C . THR A 1 108 ? 7.156 -15.695 -12.844 1 98.31 108 THR A C 1
ATOM 878 O O . THR A 1 108 ? 6.383 -15.18 -12.039 1 98.31 108 THR A O 1
ATOM 881 N N . ASP A 1 109 ? 8.305 -15.172 -13.188 1 98.38 109 ASP A N 1
ATOM 882 C CA . ASP A 1 109 ? 8.727 -13.898 -12.609 1 98.38 109 ASP A CA 1
ATOM 883 C C . ASP A 1 109 ? 7.711 -12.797 -12.914 1 98.38 109 ASP A C 1
ATOM 885 O O . ASP A 1 109 ? 7.43 -11.945 -12.07 1 98.38 109 ASP A O 1
ATOM 889 N N . LYS A 1 110 ? 7.215 -12.82 -14.109 1 98.56 110 LYS A N 1
ATOM 890 C CA . LYS A 1 110 ? 6.195 -11.844 -14.477 1 98.56 110 LYS A CA 1
ATOM 891 C C . LYS A 1 110 ? 4.961 -11.977 -13.594 1 98.56 110 LYS A C 1
ATOM 893 O O . LYS A 1 110 ? 4.445 -10.977 -13.086 1 98.56 110 LYS A O 1
ATOM 898 N N . GLU A 1 111 ? 4.5 -13.164 -13.406 1 98.69 111 GLU A N 1
ATOM 899 C CA . GLU A 1 111 ? 3.311 -13.406 -12.602 1 98.69 111 GLU A CA 1
ATOM 900 C C . GLU A 1 111 ? 3.551 -13.039 -11.141 1 98.69 111 GLU A C 1
ATOM 902 O O . GLU A 1 111 ? 2.658 -12.516 -10.469 1 98.69 111 GLU A O 1
ATOM 907 N N . ILE A 1 112 ? 4.738 -13.312 -10.633 1 98.81 112 ILE A N 1
ATOM 908 C CA . ILE A 1 112 ? 5.082 -12.969 -9.258 1 98.81 112 ILE A CA 1
ATOM 909 C C . ILE A 1 112 ? 5.102 -11.453 -9.086 1 98.81 112 ILE A C 1
ATOM 911 O O . ILE A 1 112 ? 4.578 -10.93 -8.102 1 98.81 112 ILE A O 1
ATOM 915 N N . SER A 1 113 ? 5.691 -10.797 -10.047 1 98.81 113 SER A N 1
ATOM 916 C CA . SER A 1 113 ? 5.715 -9.336 -10.016 1 98.81 113 SER A CA 1
ATOM 917 C C . SER A 1 113 ? 4.305 -8.766 -9.961 1 98.81 113 SER A C 1
ATOM 919 O O . SER A 1 113 ? 4.02 -7.883 -9.148 1 98.81 113 SER A O 1
ATOM 921 N N . GLU A 1 114 ? 3.465 -9.281 -10.781 1 98.81 114 GLU A N 1
ATOM 922 C CA . GLU A 1 114 ? 2.082 -8.82 -10.828 1 98.81 114 GLU A CA 1
ATOM 923 C C . GLU A 1 114 ? 1.352 -9.133 -9.523 1 98.81 114 GLU A C 1
ATOM 925 O O . GLU A 1 114 ? 0.62 -8.289 -9 1 98.81 114 GLU A O 1
ATOM 930 N N . LEU A 1 115 ? 1.593 -10.289 -9.016 1 98.81 115 LEU A N 1
ATOM 931 C CA . LEU A 1 115 ? 0.94 -10.719 -7.781 1 98.81 115 LEU A CA 1
ATOM 932 C C . LEU A 1 115 ? 1.349 -9.836 -6.613 1 98.81 115 LEU A C 1
ATOM 934 O O . LEU A 1 115 ? 0.492 -9.328 -5.883 1 98.81 115 LEU A O 1
ATOM 938 N N . CYS A 1 116 ? 2.623 -9.633 -6.441 1 98.88 116 CYS A N 1
ATOM 939 C CA . CYS A 1 116 ? 3.133 -8.836 -5.324 1 98.88 116 CYS A CA 1
ATOM 940 C C . CYS A 1 116 ? 2.666 -7.391 -5.426 1 98.88 116 CYS A C 1
ATOM 942 O O . CYS A 1 116 ? 2.301 -6.781 -4.418 1 98.88 116 CYS A O 1
ATOM 944 N N . THR A 1 117 ? 2.697 -6.879 -6.652 1 98.88 117 THR A N 1
ATOM 945 C CA . THR A 1 117 ? 2.238 -5.512 -6.867 1 98.88 117 THR A CA 1
ATOM 946 C C . THR A 1 117 ? 0.754 -5.379 -6.543 1 98.88 117 THR A C 1
ATOM 948 O O . THR A 1 117 ? 0.337 -4.414 -5.898 1 98.88 117 THR A O 1
ATOM 951 N N . PHE A 1 118 ? 0.009 -6.371 -6.938 1 98.88 118 PHE A N 1
ATOM 952 C CA . PHE A 1 118 ? -1.421 -6.414 -6.656 1 98.88 118 PHE A CA 1
ATOM 953 C C . PHE A 1 118 ? -1.675 -6.457 -5.152 1 98.88 118 PHE A C 1
ATOM 955 O O . PHE A 1 118 ? -2.443 -5.648 -4.625 1 98.88 118 PHE A O 1
ATOM 962 N N . ILE A 1 119 ? -1.028 -7.336 -4.477 1 98.81 119 ILE A N 1
ATOM 963 C CA . ILE A 1 119 ? -1.209 -7.516 -3.039 1 98.81 119 ILE A CA 1
ATOM 964 C C . ILE A 1 119 ? -0.882 -6.215 -2.311 1 98.81 119 ILE A C 1
ATOM 966 O O . ILE A 1 119 ? -1.637 -5.777 -1.439 1 98.81 119 ILE A O 1
ATOM 970 N N . SER A 1 120 ? 0.224 -5.641 -2.693 1 98.75 120 SER A N 1
ATOM 971 C CA . SER A 1 120 ? 0.678 -4.441 -1.997 1 98.75 120 SER A CA 1
ATOM 972 C C . SER A 1 120 ? -0.301 -3.285 -2.188 1 98.75 120 SER A C 1
ATOM 974 O O . SER A 1 120 ? -0.635 -2.584 -1.231 1 98.75 120 SER A O 1
ATOM 976 N N . PHE A 1 121 ? -0.782 -3.1 -3.387 1 98.75 121 PHE A N 1
ATOM 977 C CA . PHE A 1 121 ? -1.692 -1.996 -3.674 1 98.75 121 PHE A CA 1
ATOM 978 C C . PHE A 1 121 ? -3.043 -2.223 -3.006 1 98.75 121 PHE A C 1
ATOM 980 O O . PHE A 1 121 ? -3.615 -1.301 -2.42 1 98.75 121 PHE A O 1
ATOM 987 N N . ILE A 1 122 ? -3.57 -3.4 -3.125 1 98.69 122 ILE A N 1
ATOM 988 C CA . ILE A 1 122 ? -4.863 -3.707 -2.525 1 98.69 122 ILE A CA 1
ATOM 989 C C . ILE A 1 122 ? -4.773 -3.566 -1.007 1 98.69 122 ILE A C 1
ATOM 991 O O . ILE A 1 122 ? -5.707 -3.07 -0.367 1 98.69 122 ILE A O 1
ATOM 995 N N . SER A 1 123 ? -3.666 -4.008 -0.474 1 98.44 123 SER A N 1
ATOM 996 C CA . SER A 1 123 ? -3.455 -3.824 0.958 1 98.44 123 SER A CA 1
ATOM 997 C C . SER A 1 123 ? -3.508 -2.348 1.338 1 98.44 123 SER A C 1
ATOM 999 O O . SER A 1 123 ? -4.062 -1.989 2.379 1 98.44 123 SER A O 1
ATOM 1001 N N . SER A 1 124 ? -2.902 -1.535 0.513 1 98.31 124 SER A N 1
ATOM 1002 C CA . SER A 1 124 ? -2.945 -0.095 0.749 1 98.31 124 SER A CA 1
ATOM 1003 C C . SER A 1 124 ? -4.383 0.417 0.783 1 98.31 124 SER A C 1
ATOM 1005 O O . SER A 1 124 ? -4.75 1.183 1.676 1 98.31 124 SER A O 1
ATOM 1007 N N . SER A 1 125 ? -5.176 0.007 -0.114 1 98.56 125 SER A N 1
ATOM 1008 C CA . SER A 1 125 ? -6.574 0.412 -0.178 1 98.56 125 SER A CA 1
ATOM 1009 C C . SER A 1 125 ? -7.344 -0.05 1.057 1 98.56 125 SER A C 1
ATOM 1011 O O . SER A 1 125 ? -8.125 0.71 1.629 1 98.56 125 SER A O 1
ATOM 1013 N N . GLN A 1 126 ? -7.09 -1.221 1.434 1 98.5 126 GLN A N 1
ATOM 1014 C CA . GLN A 1 126 ? -7.828 -1.811 2.547 1 98.5 126 GLN A CA 1
ATOM 1015 C C . GLN A 1 126 ? -7.406 -1.19 3.875 1 98.5 126 GLN A C 1
ATOM 1017 O O . GLN A 1 126 ? -8.242 -0.982 4.762 1 98.5 126 GLN A O 1
ATOM 1022 N N . LYS A 1 127 ? -6.137 -0.86 4.016 1 98.56 127 LYS A N 1
ATOM 1023 C CA . LYS A 1 127 ? -5.68 -0.154 5.207 1 98.56 127 LYS A CA 1
ATOM 1024 C C . LYS A 1 127 ? -6.285 1.245 5.285 1 98.56 127 LYS A C 1
ATOM 1026 O O . LYS A 1 127 ? -6.613 1.727 6.371 1 98.56 127 LYS A O 1
ATOM 1031 N N . LEU A 1 128 ? -6.422 1.904 4.156 1 98.62 128 LEU A N 1
ATOM 1032 C CA . LEU A 1 128 ? -7.105 3.193 4.121 1 98.62 128 LEU A CA 1
ATOM 1033 C C . LEU A 1 128 ? -8.539 3.059 4.617 1 98.62 128 LEU A C 1
ATOM 1035 O O . LEU A 1 128 ? -9 3.857 5.438 1 98.62 128 LEU A O 1
ATOM 1039 N N . GLY A 1 129 ? -9.188 2.018 4.07 1 98.38 129 GLY A N 1
ATOM 1040 C CA . GLY A 1 129 ? -10.547 1.793 4.539 1 98.38 129 GLY A CA 1
ATOM 1041 C C . GLY A 1 129 ? -10.633 1.624 6.047 1 98.38 129 GLY A C 1
ATOM 1042 O O . GLY A 1 129 ? -11.516 2.201 6.688 1 98.38 129 GLY A O 1
ATOM 1043 N N . ARG A 1 130 ? -9.727 0.915 6.547 1 98.31 130 ARG A N 1
ATOM 1044 C CA . ARG A 1 130 ? -9.719 0.642 7.98 1 98.31 130 ARG A CA 1
ATOM 1045 C C . ARG A 1 130 ? -9.469 1.917 8.781 1 98.31 130 ARG A C 1
ATOM 1047 O O . ARG A 1 130 ? -10.188 2.211 9.734 1 98.31 130 ARG A O 1
ATOM 1054 N N . ILE A 1 131 ? -8.477 2.713 8.414 1 98.62 131 ILE A N 1
ATOM 1055 C CA . ILE A 1 131 ? -8.102 3.852 9.25 1 98.62 131 ILE A CA 1
ATOM 1056 C C . ILE A 1 131 ? -9.164 4.949 9.125 1 98.62 131 ILE A C 1
ATOM 1058 O O . ILE A 1 131 ? -9.336 5.754 10.039 1 98.62 131 ILE A O 1
ATOM 1062 N N . TYR A 1 132 ? -9.898 4.98 8.055 1 98.62 132 TYR A N 1
ATOM 1063 C CA . TYR A 1 132 ? -10.953 5.973 7.879 1 98.62 132 TYR A CA 1
ATOM 1064 C C . TYR A 1 132 ? -12.25 5.508 8.539 1 98.62 132 TYR A C 1
ATOM 1066 O O . TYR A 1 132 ? -13.25 6.23 8.523 1 98.62 132 TYR A O 1
ATOM 1074 N N . ASN A 1 133 ? -12.234 4.324 9.117 1 98.06 133 ASN A N 1
ATOM 1075 C CA . ASN A 1 133 ? -13.422 3.736 9.742 1 98.06 133 ASN A CA 1
ATOM 1076 C C . ASN A 1 133 ? -14.547 3.535 8.727 1 98.06 133 ASN A C 1
ATOM 1078 O O . ASN A 1 133 ? -15.688 3.902 8.992 1 98.06 133 ASN A O 1
ATOM 1082 N N . LEU A 1 134 ? -14.125 3.023 7.527 1 97.56 134 LEU A N 1
ATOM 1083 C CA . LEU A 1 134 ? -15.109 2.654 6.516 1 97.56 134 LEU A CA 1
ATOM 1084 C C . LEU A 1 134 ? -15.781 1.334 6.875 1 97.56 134 LEU A C 1
ATOM 1086 O O . LEU A 1 134 ? -15.227 0.261 6.637 1 97.56 134 LEU A O 1
ATOM 1090 N N . THR A 1 135 ? -17.047 1.374 7.293 1 97.12 135 THR A N 1
ATOM 1091 C CA . THR A 1 135 ? -17.734 0.195 7.801 1 97.12 135 THR A CA 1
ATOM 1092 C C . THR A 1 135 ? -18.688 -0.369 6.75 1 97.12 135 THR A C 1
ATOM 1094 O O . THR A 1 135 ? -18.797 0.169 5.645 1 97.12 135 THR A O 1
ATOM 1097 N N . GLU A 1 136 ? -19.312 -1.475 7.098 1 95.69 136 GLU A N 1
ATOM 1098 C CA . GLU A 1 136 ? -20.141 -2.205 6.145 1 95.69 136 GLU A CA 1
ATOM 1099 C C . GLU A 1 136 ? -21.328 -1.357 5.688 1 95.69 136 GLU A C 1
ATOM 1101 O O . GLU A 1 136 ? -21.891 -1.595 4.617 1 95.69 136 GLU A O 1
ATOM 1106 N N . GLU A 1 137 ? -21.75 -0.326 6.445 1 95.56 137 GLU A N 1
ATOM 1107 C CA . GLU A 1 137 ? -22.906 0.486 6.094 1 95.56 137 GLU A CA 1
ATOM 1108 C C . GLU A 1 137 ? -22.641 1.312 4.84 1 95.56 137 GLU A C 1
ATOM 1110 O O . GLU A 1 137 ? -23.578 1.748 4.168 1 95.56 137 GLU A O 1
ATOM 1115 N N . TYR A 1 138 ? -21.359 1.448 4.484 1 96.69 138 TYR A N 1
ATOM 1116 C CA . TYR A 1 138 ? -21 2.258 3.324 1 96.69 138 TYR A CA 1
ATOM 1117 C C . TYR A 1 138 ? -20.844 1.392 2.078 1 96.69 138 TYR A C 1
ATOM 1119 O O . TYR A 1 138 ? -20.656 1.907 0.975 1 96.69 138 TYR A O 1
ATOM 1127 N N . GLN A 1 139 ? -20.859 0.108 2.291 1 95.25 139 GLN A N 1
ATOM 1128 C CA . GLN A 1 139 ? -20.688 -0.821 1.182 1 95.25 139 GLN A CA 1
ATOM 1129 C C . GLN A 1 139 ? -22.016 -1.14 0.51 1 95.25 139 GLN A C 1
ATOM 1131 O O . GLN A 1 139 ? -22.797 -1.948 1.019 1 95.25 139 GLN A O 1
ATOM 1136 N N . GLN A 1 140 ? -22.141 -0.741 -0.699 1 91.19 140 GLN A N 1
ATOM 1137 C CA . GLN A 1 140 ? -23.406 -0.874 -1.397 1 91.19 140 GLN A CA 1
ATOM 1138 C C . GLN A 1 140 ? -23.531 -2.236 -2.072 1 91.19 140 GLN A C 1
ATOM 1140 O O . GLN A 1 140 ? -24.625 -2.715 -2.332 1 91.19 140 GLN A O 1
ATOM 1145 N N . ASN A 1 141 ? -22.406 -2.852 -2.357 1 89.38 141 ASN A N 1
ATOM 1146 C CA . ASN A 1 141 ? -22.422 -4.117 -3.08 1 89.38 141 ASN A CA 1
ATOM 1147 C C . ASN A 1 141 ? -22.031 -5.281 -2.176 1 89.38 141 ASN A C 1
ATOM 1149 O O . ASN A 1 141 ? -21.375 -6.227 -2.619 1 89.38 141 ASN A O 1
ATOM 1153 N N . LYS A 1 142 ? -22.328 -5.16 -0.91 1 93.19 142 LYS A N 1
ATOM 1154 C CA . LYS A 1 142 ? -21.906 -6.207 0.022 1 93.19 142 LYS A CA 1
ATOM 1155 C C . LYS A 1 142 ? -22.641 -7.516 -0.265 1 93.19 142 LYS A C 1
ATOM 1157 O O . LYS A 1 142 ? -23.828 -7.508 -0.621 1 93.19 142 LYS A O 1
ATOM 1162 N N . VAL A 1 143 ? -21.969 -8.594 -0.179 1 92.75 143 VAL A N 1
ATOM 1163 C CA . VAL A 1 143 ? -22.562 -9.906 -0.415 1 92.75 143 VAL A CA 1
ATOM 1164 C C . VAL A 1 143 ? -22.812 -10.609 0.919 1 92.75 143 VAL A C 1
ATOM 1166 O O . VAL A 1 143 ? -23.422 -11.68 0.959 1 92.75 143 VAL A O 1
ATOM 1169 N N . THR A 1 144 ? -22.312 -10.016 1.96 1 94.19 144 THR A N 1
ATOM 1170 C CA . THR A 1 144 ? -22.484 -10.531 3.312 1 94.19 144 THR A CA 1
ATOM 1171 C C . THR A 1 144 ? -22.453 -9.398 4.336 1 94.19 144 THR A C 1
ATOM 1173 O O . THR A 1 144 ? -22.422 -8.227 3.965 1 94.19 144 THR A O 1
ATOM 1176 N N . SER A 1 145 ? -22.625 -9.75 5.617 1 93.94 145 SER A N 1
ATOM 1177 C CA . SER A 1 145 ? -22.578 -8.766 6.691 1 93.94 145 SER A CA 1
A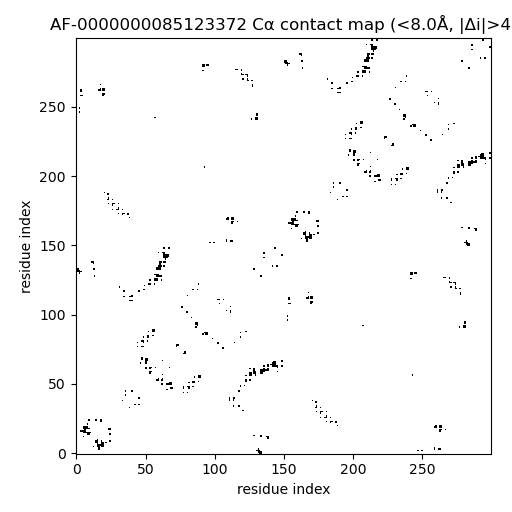TOM 1178 C C . SER A 1 145 ? -21.547 -9.141 7.738 1 93.94 145 SER A C 1
ATOM 1180 O O . SER A 1 145 ? -21.094 -10.297 7.797 1 93.94 145 SER A O 1
ATOM 1182 N N . MET A 1 146 ? -21.172 -8.109 8.547 1 93.56 146 MET A N 1
ATOM 1183 C CA . MET A 1 146 ? -20.188 -8.367 9.602 1 93.56 146 MET A CA 1
ATOM 1184 C C . MET A 1 146 ? -20.719 -9.398 10.594 1 93.56 146 MET A C 1
ATOM 1186 O O . MET A 1 146 ? -19.953 -10.188 11.141 1 93.56 146 MET A O 1
ATOM 1190 N N . LYS A 1 147 ? -22.031 -9.414 10.75 1 92.75 147 LYS A N 1
ATOM 1191 C CA . LYS A 1 147 ? -22.656 -10.375 11.648 1 92.75 147 LYS A CA 1
ATOM 1192 C C . LYS A 1 147 ? -22.438 -11.805 11.156 1 92.75 147 LYS A C 1
ATOM 1194 O O . LYS A 1 147 ? -22.234 -12.719 11.961 1 92.75 147 LYS A O 1
ATOM 1199 N N . GLU A 1 148 ? -22.359 -11.984 9.875 1 91.44 148 GLU A N 1
ATOM 1200 C CA . GLU A 1 148 ? -22.203 -13.305 9.266 1 91.44 148 GLU A CA 1
ATOM 1201 C C . GLU A 1 148 ? -20.719 -13.711 9.227 1 91.44 148 GLU A C 1
ATOM 1203 O O . GLU A 1 148 ? -20.406 -14.891 9.055 1 91.44 148 GLU A O 1
ATOM 1208 N N . LEU A 1 149 ? -19.875 -12.727 9.383 1 89.62 149 LEU A N 1
ATOM 1209 C CA . LEU A 1 149 ? -18.453 -12.992 9.25 1 89.62 149 LEU A CA 1
ATOM 1210 C C . LEU A 1 149 ? -17.828 -13.273 10.609 1 89.62 149 LEU A C 1
ATOM 1212 O O . LEU A 1 149 ? -16.734 -13.844 10.695 1 89.62 149 LEU A O 1
ATOM 1216 N N . THR A 1 150 ? -18.312 -12.695 11.703 1 77.44 150 THR A N 1
ATOM 1217 C CA . THR A 1 150 ? -17.766 -12.859 13.047 1 77.44 150 THR A CA 1
ATOM 1218 C C . THR A 1 150 ? -18.453 -14.023 13.766 1 77.44 150 THR A C 1
ATOM 1220 O O . THR A 1 150 ? -19.641 -14.258 13.578 1 77.44 150 THR A O 1
ATOM 1223 N N . MET B 1 1 ? 21.062 -10.211 -4.164 1 88.75 1 MET B N 1
ATOM 1224 C CA . MET B 1 1 ? 20.281 -10.359 -5.387 1 88.75 1 MET B CA 1
ATOM 1225 C C . MET B 1 1 ? 18.781 -10.266 -5.086 1 88.75 1 MET B C 1
ATOM 1227 O O . MET B 1 1 ? 18.328 -10.734 -4.039 1 88.75 1 MET B O 1
ATOM 1231 N N . THR B 1 2 ? 18.062 -9.664 -6.062 1 97.31 2 THR B N 1
ATOM 1232 C CA . THR B 1 2 ? 16.625 -9.57 -5.891 1 97.31 2 THR B CA 1
ATOM 1233 C C . THR B 1 2 ? 15.977 -10.953 -6.016 1 97.31 2 THR B C 1
ATOM 1235 O O . THR B 1 2 ? 16.578 -11.883 -6.543 1 97.31 2 THR B O 1
ATOM 1238 N N . ARG B 1 3 ? 14.805 -11.055 -5.559 1 98.25 3 ARG B N 1
ATOM 1239 C CA . ARG B 1 3 ? 14.18 -12.367 -5.441 1 98.25 3 ARG B CA 1
ATOM 1240 C C . ARG B 1 3 ? 13.523 -12.781 -6.758 1 98.25 3 ARG B C 1
ATOM 1242 O O . ARG B 1 3 ? 13.195 -13.953 -6.953 1 98.25 3 ARG B O 1
ATOM 1249 N N . ILE B 1 4 ? 13.266 -11.828 -7.613 1 98.25 4 ILE B N 1
ATOM 1250 C CA . ILE B 1 4 ? 12.922 -12.094 -9.008 1 98.25 4 ILE B CA 1
ATOM 1251 C C . ILE B 1 4 ? 13.844 -11.297 -9.922 1 98.25 4 ILE B C 1
ATOM 1253 O O . ILE B 1 4 ? 14.484 -10.336 -9.492 1 98.25 4 ILE B O 1
ATOM 1257 N N . LYS B 1 5 ? 13.898 -11.711 -11.172 1 97.88 5 LYS B N 1
ATOM 1258 C CA . LYS B 1 5 ? 14.742 -11.016 -12.141 1 97.88 5 LYS B CA 1
ATOM 1259 C C . LYS B 1 5 ? 14.211 -9.609 -12.422 1 97.88 5 LYS B C 1
ATOM 1261 O O . LYS B 1 5 ? 12.992 -9.391 -12.422 1 97.88 5 LYS B O 1
ATOM 1266 N N . LEU B 1 6 ? 15.117 -8.734 -12.656 1 98.19 6 LEU B N 1
ATOM 1267 C CA . LEU B 1 6 ? 14.719 -7.414 -13.125 1 98.19 6 LEU B CA 1
ATOM 1268 C C . LEU B 1 6 ? 14.242 -7.473 -14.57 1 98.19 6 LEU B C 1
ATOM 1270 O O . LEU B 1 6 ? 14.844 -8.164 -15.398 1 98.19 6 LEU B O 1
ATOM 1274 N N . SER B 1 7 ? 13.219 -6.832 -14.844 1 98.31 7 SER B N 1
ATOM 1275 C CA . SER B 1 7 ? 12.734 -6.762 -16.219 1 98.31 7 SER B CA 1
ATOM 1276 C C . SER B 1 7 ? 13.523 -5.742 -17.031 1 98.31 7 SER B C 1
ATOM 1278 O O . SER B 1 7 ? 14.43 -5.09 -16.5 1 98.31 7 SER B O 1
ATOM 1280 N N . ASN B 1 8 ? 13.156 -5.617 -18.312 1 96.69 8 ASN B N 1
ATOM 1281 C CA . ASN B 1 8 ? 13.82 -4.672 -19.203 1 96.69 8 ASN B CA 1
ATOM 1282 C C . ASN B 1 8 ? 13.086 -3.336 -19.25 1 96.69 8 ASN B C 1
ATOM 1284 O O . ASN B 1 8 ? 13.484 -2.432 -19.984 1 96.69 8 ASN B O 1
ATOM 1288 N N . TYR B 1 9 ? 12.078 -3.215 -18.484 1 97.75 9 TYR B N 1
ATOM 1289 C CA . TYR B 1 9 ? 11.281 -1.998 -18.516 1 97.75 9 TYR B CA 1
ATOM 1290 C C . TYR B 1 9 ? 11.336 -1.277 -17.172 1 97.75 9 TYR B C 1
ATOM 1292 O O . TYR B 1 9 ? 10.992 -1.854 -16.141 1 97.75 9 TYR B O 1
ATOM 1300 N N . GLY B 1 10 ? 11.656 -0.004 -17.203 1 97.25 10 GLY B N 1
ATOM 1301 C CA . GLY B 1 10 ? 11.82 0.814 -16.016 1 97.25 10 GLY B CA 1
ATOM 1302 C C . GLY B 1 10 ? 13.172 1.49 -15.93 1 97.25 10 GLY B C 1
ATOM 1303 O O . GLY B 1 10 ? 14.156 1.001 -16.5 1 97.25 10 GLY B O 1
ATOM 1304 N N . ASN B 1 11 ? 13.258 2.555 -15.188 1 96.44 11 ASN B N 1
ATOM 1305 C CA . ASN B 1 11 ? 14.477 3.352 -15.102 1 96.44 11 ASN B CA 1
ATOM 1306 C C . ASN B 1 11 ? 15.273 3.023 -13.844 1 96.44 11 ASN B C 1
ATOM 1308 O O . ASN B 1 11 ? 16.469 3.314 -13.766 1 96.44 11 ASN B O 1
ATOM 1312 N N . SER B 1 12 ? 14.68 2.514 -12.836 1 97.06 12 SER B N 1
ATOM 1313 C CA . SER B 1 12 ? 15.32 2.115 -11.586 1 97.06 12 SER B CA 1
ATOM 1314 C C . SER B 1 12 ? 15.117 0.626 -11.312 1 97.06 12 SER B C 1
ATOM 1316 O O . SER B 1 12 ? 14.281 -0.019 -11.945 1 97.06 12 SER B O 1
ATOM 1318 N N . ALA B 1 13 ? 15.898 0.089 -10.438 1 97.94 13 ALA B N 1
ATOM 1319 C CA . ALA B 1 13 ? 15.742 -1.316 -10.07 1 97.94 13 ALA B CA 1
ATOM 1320 C C . ALA B 1 13 ? 14.336 -1.593 -9.547 1 97.94 13 ALA B C 1
ATOM 1322 O O . ALA B 1 13 ? 13.734 -2.623 -9.867 1 97.94 13 ALA B O 1
ATOM 1323 N N . PHE B 1 14 ? 13.789 -0.694 -8.797 1 98.38 14 PHE B N 1
ATOM 1324 C CA . PHE B 1 14 ? 12.438 -0.827 -8.281 1 98.38 14 PHE B CA 1
ATOM 1325 C C . PHE B 1 14 ? 11.422 -0.918 -9.422 1 98.38 14 PHE B C 1
ATOM 1327 O O . PHE B 1 14 ? 10.594 -1.825 -9.445 1 98.38 14 PHE B O 1
ATOM 1334 N N . GLU B 1 15 ? 11.555 -0.027 -10.375 1 98.44 15 GLU B N 1
ATOM 1335 C CA . GLU B 1 15 ? 10.641 0.011 -11.508 1 98.44 15 GLU B CA 1
ATOM 1336 C C . GLU B 1 15 ? 10.758 -1.248 -12.359 1 98.44 15 GLU B C 1
ATOM 1338 O O . GLU B 1 15 ? 9.766 -1.746 -12.891 1 98.44 15 GLU B O 1
ATOM 1343 N N . LYS B 1 16 ? 11.938 -1.736 -12.469 1 98.62 16 LYS B N 1
ATOM 1344 C CA . LYS B 1 16 ? 12.164 -2.912 -13.297 1 98.62 16 LYS B CA 1
ATOM 1345 C C . LYS B 1 16 ? 11.57 -4.164 -12.664 1 98.62 16 LYS B C 1
ATOM 1347 O O . LYS B 1 16 ? 11.305 -5.152 -13.352 1 98.62 16 LYS B O 1
ATOM 1352 N N . LEU B 1 17 ? 11.367 -4.121 -11.32 1 98.69 17 LEU B N 1
ATOM 1353 C CA . LEU B 1 17 ? 10.703 -5.23 -10.641 1 98.69 17 LEU B CA 1
ATOM 1354 C C . LEU B 1 17 ? 9.203 -5.219 -10.93 1 98.69 17 LEU B C 1
ATOM 1356 O O . LEU B 1 17 ? 8.594 -6.277 -11.086 1 98.69 17 LEU B O 1
ATOM 1360 N N . ILE B 1 18 ? 8.641 -4.004 -11.023 1 98.62 18 ILE B N 1
ATOM 1361 C CA . ILE B 1 18 ? 7.23 -3.857 -11.375 1 98.62 18 ILE B CA 1
ATOM 1362 C C . ILE B 1 18 ? 7.07 -3.914 -12.891 1 98.62 18 ILE B C 1
ATOM 1364 O O . ILE B 1 18 ? 6.023 -4.328 -13.398 1 98.62 18 ILE B O 1
ATOM 1368 N N . GLY B 1 19 ? 8.117 -3.643 -13.609 1 98.62 19 GLY B N 1
ATOM 1369 C CA . GLY B 1 19 ? 8.125 -3.422 -15.047 1 98.62 19 GLY B CA 1
ATOM 1370 C C . GLY B 1 19 ? 7.984 -4.703 -15.852 1 98.62 19 GLY B C 1
ATOM 1371 O O . GLY B 1 19 ? 8.031 -4.676 -17.078 1 98.62 19 GLY B O 1
ATOM 1372 N N . HIS B 1 20 ? 7.863 -5.863 -15.172 1 98.56 20 HIS B N 1
ATOM 1373 C CA . HIS B 1 20 ? 7.516 -7.078 -15.898 1 98.56 20 HIS B CA 1
ATOM 1374 C C . HIS B 1 20 ? 6.195 -6.918 -16.641 1 98.56 20 HIS B C 1
ATOM 1376 O O . HIS B 1 20 ? 5.914 -7.66 -17.578 1 98.56 20 HIS B O 1
ATOM 1382 N N . ASN B 1 21 ? 5.398 -6.039 -16.188 1 98.38 21 ASN B N 1
ATOM 1383 C CA . ASN B 1 21 ? 4.18 -5.574 -16.844 1 98.38 21 ASN B CA 1
ATOM 1384 C C . ASN B 1 21 ? 4.191 -4.062 -17.047 1 98.38 21 ASN B C 1
ATOM 1386 O O . ASN B 1 21 ? 3.951 -3.303 -16.109 1 98.38 21 ASN B O 1
ATOM 1390 N N . LYS B 1 22 ? 4.398 -3.689 -18.219 1 98.12 22 LYS B N 1
ATOM 1391 C CA . LYS B 1 22 ? 4.613 -2.283 -18.562 1 98.12 22 LYS B CA 1
ATOM 1392 C C . LYS B 1 22 ? 3.389 -1.443 -18.219 1 98.12 22 LYS B C 1
ATOM 1394 O O . LYS B 1 22 ? 3.518 -0.313 -17.734 1 98.12 22 LYS B O 1
ATOM 1399 N N . ASN B 1 23 ? 2.234 -1.912 -18.469 1 98.44 23 ASN B N 1
ATOM 1400 C CA . ASN B 1 23 ? 1.009 -1.173 -18.188 1 98.44 23 ASN B CA 1
ATOM 1401 C C . ASN B 1 23 ? 0.87 -0.866 -16.703 1 98.44 23 ASN B C 1
ATOM 1403 O O . ASN B 1 23 ? 0.507 0.249 -16.328 1 98.44 23 ASN B O 1
ATOM 1407 N N . ILE B 1 24 ? 1.188 -1.834 -15.867 1 98.69 24 ILE B N 1
ATOM 1408 C CA . ILE B 1 24 ? 1.095 -1.668 -14.422 1 98.69 24 ILE B CA 1
ATOM 1409 C C . ILE B 1 24 ? 2.139 -0.657 -13.945 1 98.69 24 ILE B C 1
ATOM 1411 O O . ILE B 1 24 ? 1.828 0.247 -13.172 1 98.69 24 ILE B O 1
ATOM 1415 N N . LEU B 1 25 ? 3.324 -0.772 -14.477 1 98.81 25 LEU B N 1
ATOM 1416 C CA . LEU B 1 25 ? 4.379 0.152 -14.07 1 98.81 25 LEU B CA 1
ATOM 1417 C C . LEU B 1 25 ? 4.012 1.587 -14.438 1 98.81 25 LEU B C 1
ATOM 1419 O O . LEU B 1 25 ? 4.219 2.506 -13.641 1 98.81 25 LEU B O 1
ATOM 1423 N N . ASP B 1 26 ? 3.488 1.766 -15.617 1 98.69 26 ASP B N 1
ATOM 1424 C CA . ASP B 1 26 ? 3.135 3.109 -16.062 1 98.69 26 ASP B CA 1
ATOM 1425 C C . ASP B 1 26 ? 2.121 3.754 -15.125 1 98.69 26 ASP B C 1
ATOM 1427 O O . ASP B 1 26 ? 2.285 4.91 -14.727 1 98.69 26 ASP B O 1
ATOM 1431 N N . LYS B 1 27 ? 1.096 3.043 -14.75 1 98.81 27 LYS B N 1
ATOM 1432 C CA . LYS B 1 27 ? 0.064 3.582 -13.867 1 98.81 27 LYS B CA 1
ATOM 1433 C C . LYS B 1 27 ? 0.596 3.77 -12.453 1 98.81 27 LYS B C 1
ATOM 1435 O O . LYS B 1 27 ? 0.204 4.707 -11.758 1 98.81 27 LYS B O 1
ATOM 1440 N N . TRP B 1 28 ? 1.46 2.834 -12.023 1 98.81 28 TRP B N 1
ATOM 1441 C CA . TRP B 1 28 ? 2.117 2.969 -10.727 1 98.81 28 TRP B CA 1
ATOM 1442 C C . TRP B 1 28 ? 2.902 4.273 -10.648 1 98.81 28 TRP B C 1
ATOM 1444 O O . TRP B 1 28 ? 2.746 5.043 -9.695 1 98.81 28 TRP B O 1
ATOM 1454 N N . ASN B 1 29 ? 3.67 4.516 -11.703 1 98.69 29 ASN B N 1
ATOM 1455 C CA . ASN B 1 29 ? 4.48 5.723 -11.758 1 98.69 29 ASN B CA 1
ATOM 1456 C C . ASN B 1 29 ? 3.615 6.977 -11.836 1 98.69 29 ASN B C 1
ATOM 1458 O O . ASN B 1 29 ? 3.916 7.988 -11.195 1 98.69 29 ASN B O 1
ATOM 1462 N N . GLU B 1 30 ? 2.623 6.914 -12.602 1 98.69 30 GLU B N 1
ATOM 14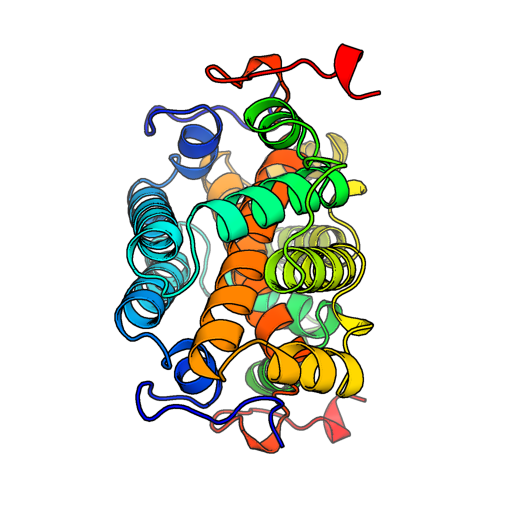63 C CA . GLU B 1 30 ? 1.733 8.062 -12.742 1 98.69 30 GLU B CA 1
ATOM 1464 C C . GLU B 1 30 ? 1.109 8.438 -11.406 1 98.69 30 GLU B C 1
ATOM 1466 O O . GLU B 1 30 ? 0.996 9.625 -11.078 1 98.69 30 GLU B O 1
ATOM 1471 N N . LEU B 1 31 ? 0.7 7.445 -10.656 1 98.81 31 LEU B N 1
ATOM 1472 C CA . LEU B 1 31 ? 0.12 7.711 -9.344 1 98.81 31 LEU B CA 1
ATOM 1473 C C . LEU B 1 31 ? 1.158 8.305 -8.406 1 98.81 31 LEU B C 1
ATOM 1475 O O . LEU B 1 31 ? 0.885 9.289 -7.715 1 98.81 31 LEU B O 1
ATOM 1479 N N . GLU B 1 32 ? 2.355 7.742 -8.398 1 98.5 32 GLU B N 1
ATOM 1480 C CA . GLU B 1 32 ? 3.402 8.25 -7.516 1 98.5 32 GLU B CA 1
ATOM 1481 C C . GLU B 1 32 ? 3.701 9.719 -7.805 1 98.5 32 GLU B C 1
ATOM 1483 O O . GLU B 1 32 ? 3.742 10.539 -6.887 1 98.5 32 GLU B O 1
ATOM 1488 N N . VAL B 1 33 ? 3.871 10.008 -9.07 1 98.19 33 VAL B N 1
ATOM 1489 C CA . VAL B 1 33 ? 4.172 11.383 -9.469 1 98.19 33 VAL B CA 1
ATOM 1490 C C . VAL B 1 33 ? 3.033 12.305 -9.047 1 98.19 33 VAL B C 1
ATOM 1492 O O . VAL B 1 33 ? 3.275 13.398 -8.523 1 98.19 33 VAL B O 1
ATOM 1495 N N . THR B 1 34 ? 1.817 11.891 -9.219 1 98.69 34 THR B N 1
ATOM 1496 C CA . THR B 1 34 ? 0.649 12.703 -8.898 1 98.69 34 THR B CA 1
ATOM 1497 C C . THR B 1 34 ? 0.583 12.977 -7.395 1 98.69 34 THR B C 1
ATOM 1499 O O . THR B 1 34 ? 0.24 14.086 -6.977 1 98.69 34 THR B O 1
ATOM 1502 N N . LEU B 1 35 ? 0.919 12 -6.57 1 98.44 35 LEU B N 1
ATOM 1503 C CA . LEU B 1 35 ? 0.896 12.148 -5.121 1 98.44 35 LEU B CA 1
ATOM 1504 C C . LEU B 1 35 ? 1.894 13.211 -4.672 1 98.44 35 LEU B C 1
ATOM 1506 O O . LEU B 1 35 ? 1.629 13.953 -3.723 1 98.44 35 LEU B O 1
ATOM 1510 N N . PHE B 1 36 ? 2.967 13.328 -5.41 1 97.38 36 PHE B N 1
ATOM 1511 C CA . PHE B 1 36 ? 3.996 14.297 -5.039 1 97.38 36 PHE B CA 1
ATOM 1512 C C . PHE B 1 36 ? 3.689 15.664 -5.625 1 97.38 36 PHE B C 1
ATOM 1514 O O . PHE B 1 36 ? 4.035 16.688 -5.035 1 97.38 36 PHE B O 1
ATOM 1521 N N . THR B 1 37 ? 2.971 15.703 -6.75 1 96.94 37 THR B N 1
ATOM 1522 C CA . THR B 1 37 ? 2.902 16.969 -7.48 1 96.94 37 THR B CA 1
ATOM 1523 C C . THR B 1 37 ? 1.526 17.609 -7.328 1 96.94 37 THR B C 1
ATOM 1525 O O . THR B 1 37 ? 1.371 18.812 -7.527 1 96.94 37 THR B O 1
ATOM 1528 N N .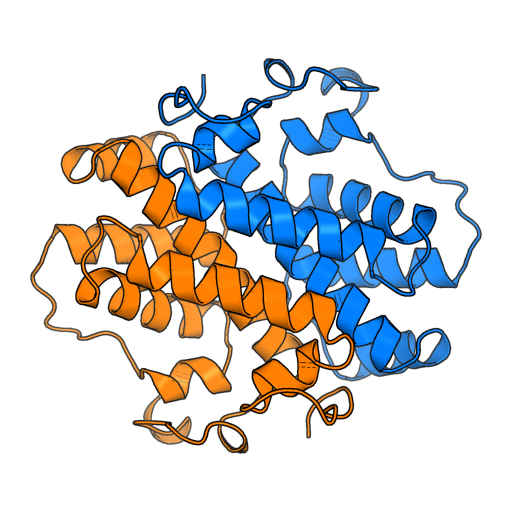 SER B 1 38 ? 0.569 16.828 -7.016 1 94.5 38 SER B N 1
ATOM 1529 C CA . SER B 1 38 ? -0.786 17.375 -6.996 1 94.5 38 SER B CA 1
ATOM 1530 C C . SER B 1 38 ? -1.289 17.547 -5.566 1 94.5 38 SER B C 1
ATOM 1532 O O . SER B 1 38 ? -2.418 17.984 -5.352 1 94.5 38 SER B O 1
ATOM 1534 N N . SER B 1 39 ? -0.487 17.141 -4.625 1 94.69 39 SER B N 1
ATOM 1535 C CA . SER B 1 39 ? -0.879 17.25 -3.225 1 94.69 39 SER B CA 1
ATOM 1536 C C . SER B 1 39 ? -0.811 18.688 -2.736 1 94.69 39 SER B C 1
ATOM 1538 O O . SER B 1 39 ? 0.032 19.469 -3.193 1 94.69 39 SER B O 1
ATOM 1540 N N . SER B 1 40 ? -1.697 19.094 -1.839 1 96.94 40 SER B N 1
ATOM 1541 C CA . SER B 1 40 ? -1.676 20.406 -1.177 1 96.94 40 SER B CA 1
ATOM 1542 C C . SER B 1 40 ? -0.618 20.453 -0.079 1 96.94 40 SER B C 1
ATOM 1544 O O . SER B 1 40 ? -0.382 21.5 0.521 1 96.94 40 SER B O 1
ATOM 1546 N N . LEU B 1 41 ? -0.02 19.297 0.225 1 97.81 41 LEU B N 1
ATOM 154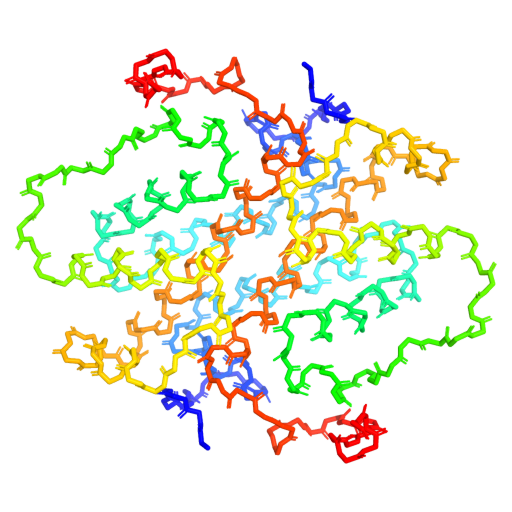7 C CA . LEU B 1 41 ? 1.008 19.188 1.256 1 97.81 41 LEU B CA 1
ATOM 1548 C C . LEU B 1 41 ? 2.371 19.609 0.708 1 97.81 41 LEU B C 1
ATOM 1550 O O . LEU B 1 41 ? 2.654 19.406 -0.475 1 97.81 41 LEU B O 1
ATOM 1554 N N . SER B 1 42 ? 3.221 20.203 1.572 1 96.62 42 SER B N 1
ATOM 1555 C CA . SER B 1 42 ? 4.539 20.641 1.133 1 96.62 42 SER B CA 1
ATOM 1556 C C . SER B 1 42 ? 5.426 19.453 0.758 1 96.62 42 SER B C 1
ATOM 1558 O O . SER B 1 42 ? 5.309 18.375 1.346 1 96.62 42 SER B O 1
ATOM 1560 N N . THR B 1 43 ? 6.312 19.688 -0.171 1 95.94 43 THR B N 1
ATOM 1561 C CA . THR B 1 43 ? 7.273 18.672 -0.581 1 95.94 43 THR B CA 1
ATOM 1562 C C . THR B 1 43 ? 8.125 18.219 0.603 1 95.94 43 THR B C 1
ATOM 1564 O O . THR B 1 43 ? 8.469 17.047 0.723 1 95.94 43 THR B O 1
ATOM 1567 N N . GLU B 1 44 ? 8.461 19.172 1.399 1 94.56 44 GLU B N 1
ATOM 1568 C CA . GLU B 1 44 ? 9.266 18.844 2.576 1 94.56 44 GLU B CA 1
ATOM 1569 C C . GLU B 1 44 ? 8.539 17.875 3.502 1 94.56 44 GLU B C 1
ATOM 1571 O O . GLU B 1 44 ? 9.125 16.906 3.973 1 94.56 44 GLU B O 1
ATOM 1576 N N . LEU B 1 45 ? 7.262 18.109 3.742 1 97.12 45 LEU B N 1
ATOM 1577 C CA . LEU B 1 45 ? 6.453 17.234 4.582 1 97.12 45 LEU B CA 1
ATOM 1578 C C . LEU B 1 45 ? 6.383 15.828 3.992 1 97.12 45 LEU B C 1
ATOM 1580 O O . LEU B 1 45 ? 6.637 14.844 4.688 1 97.12 45 LEU B O 1
ATOM 1584 N N . LEU B 1 46 ? 6.141 15.734 2.707 1 97.69 46 LEU B N 1
ATOM 1585 C CA . LEU B 1 46 ? 6.016 14.445 2.031 1 97.69 46 LEU B CA 1
ATOM 1586 C C . LEU B 1 46 ? 7.328 13.672 2.082 1 97.69 46 LEU B C 1
ATOM 1588 O O . LEU B 1 46 ? 7.332 12.469 2.336 1 97.69 46 LEU B O 1
ATOM 1592 N N . GLU B 1 47 ? 8.391 14.383 1.904 1 95.88 47 GLU B N 1
ATOM 1593 C CA . GLU B 1 47 ? 9.695 13.727 1.922 1 95.88 47 GLU B CA 1
ATOM 1594 C C . GLU B 1 47 ? 10.047 13.234 3.322 1 95.88 47 GLU B C 1
ATOM 1596 O O . GLU B 1 47 ? 10.57 12.133 3.482 1 95.88 47 GLU B O 1
ATOM 1601 N N . GLN B 1 48 ? 9.773 14.031 4.316 1 96.31 48 GLN B N 1
ATOM 1602 C CA . GLN B 1 48 ? 10.055 13.609 5.688 1 96.31 48 GLN B CA 1
ATOM 1603 C C . GLN B 1 48 ? 9.227 12.391 6.066 1 96.31 48 GLN B C 1
ATOM 1605 O O . GLN B 1 48 ? 9.727 11.477 6.73 1 96.31 48 GLN B O 1
ATOM 1610 N N . VAL B 1 49 ? 7.988 12.344 5.613 1 97.44 49 VAL B N 1
ATOM 1611 C CA . VAL B 1 49 ? 7.117 11.195 5.863 1 97.44 49 VAL B CA 1
ATOM 1612 C C . VAL B 1 49 ? 7.664 9.969 5.145 1 97.44 49 VAL B C 1
ATOM 1614 O O . VAL B 1 49 ? 7.809 8.898 5.75 1 97.44 49 VAL B O 1
ATOM 1617 N N . ARG B 1 50 ? 8.016 10.148 3.879 1 97.5 50 ARG B N 1
ATOM 1618 C CA . ARG B 1 50 ? 8.547 9.039 3.092 1 97.5 50 ARG B CA 1
ATOM 1619 C C . ARG B 1 50 ? 9.797 8.461 3.734 1 97.5 50 ARG B C 1
ATOM 1621 O O . ARG B 1 50 ? 9.945 7.238 3.838 1 97.5 50 ARG B O 1
ATOM 1628 N N . ARG B 1 51 ? 10.695 9.297 4.191 1 96.69 51 ARG B N 1
ATOM 1629 C CA . ARG B 1 51 ? 11.93 8.867 4.844 1 96.69 51 ARG B CA 1
ATOM 1630 C C . ARG B 1 51 ? 11.633 8.086 6.117 1 96.69 51 ARG B C 1
ATOM 1632 O O . ARG B 1 51 ? 12.242 7.043 6.367 1 96.69 51 ARG B O 1
ATOM 1639 N N . THR B 1 52 ? 10.742 8.57 6.828 1 96.56 52 THR B N 1
ATOM 1640 C CA . THR B 1 52 ? 10.414 7.98 8.117 1 96.56 52 THR B CA 1
ATOM 1641 C C . THR B 1 52 ? 9.867 6.566 7.949 1 96.56 52 THR B C 1
ATOM 1643 O O . THR B 1 52 ? 10.336 5.629 8.602 1 96.56 52 THR B O 1
ATOM 1646 N N . ILE B 1 53 ? 8.93 6.391 7.016 1 97.62 53 ILE B N 1
ATOM 1647 C CA . ILE B 1 53 ? 8.25 5.102 6.953 1 97.62 53 ILE B CA 1
ATOM 1648 C C . ILE B 1 53 ? 9.102 4.102 6.18 1 97.62 53 ILE B C 1
ATOM 1650 O O . ILE B 1 53 ? 8.875 2.893 6.25 1 97.62 53 ILE B O 1
ATOM 1654 N N . ALA B 1 54 ? 10.133 4.598 5.449 1 97.5 54 ALA B N 1
ATOM 1655 C CA . ALA B 1 54 ? 11.094 3.686 4.84 1 97.5 54 ALA B CA 1
ATOM 1656 C C . ALA B 1 54 ? 11.773 2.816 5.895 1 97.5 54 ALA B C 1
ATOM 1658 O O . ALA B 1 54 ? 12.031 1.635 5.66 1 97.5 54 ALA B O 1
ATOM 1659 N N . PHE B 1 55 ? 12.062 3.338 7.098 1 96.75 55 PHE B N 1
ATOM 1660 C CA . PHE B 1 55 ? 12.703 2.615 8.195 1 96.75 55 PHE B CA 1
ATOM 1661 C C . PHE B 1 55 ? 11.734 1.631 8.836 1 96.75 55 PHE B C 1
ATOM 1663 O O . PHE B 1 55 ? 12.102 0.496 9.141 1 96.75 55 PHE B O 1
ATOM 1670 N N . GLU B 1 56 ? 10.484 2.053 8.977 1 96.81 56 GLU B N 1
ATOM 1671 C CA . GLU B 1 56 ? 9.484 1.175 9.57 1 96.81 56 GLU B CA 1
ATOM 1672 C C . GLU B 1 56 ? 9.172 -0.006 8.656 1 96.81 56 GLU B C 1
ATOM 1674 O O . GLU B 1 56 ? 8.984 -1.13 9.125 1 96.81 56 GLU B O 1
ATOM 1679 N N . ASN B 1 57 ? 9.18 0.256 7.336 1 97.69 57 ASN B N 1
ATOM 1680 C CA . ASN B 1 57 ? 8.867 -0.791 6.371 1 97.69 57 ASN B CA 1
ATOM 1681 C C . ASN B 1 57 ? 10.102 -1.597 5.992 1 97.69 57 ASN B C 1
ATOM 1683 O O . ASN B 1 57 ? 10.008 -2.576 5.25 1 97.69 57 ASN B O 1
ATOM 1687 N N . GLU B 1 58 ? 11.289 -1.155 6.449 1 97.44 58 GLU B N 1
ATOM 1688 C CA . GLU B 1 58 ? 12.578 -1.82 6.289 1 97.44 58 GLU B CA 1
ATOM 1689 C C . GLU B 1 58 ? 12.922 -2.016 4.816 1 97.44 58 GLU B C 1
ATOM 1691 O O . GLU B 1 58 ? 13.352 -3.098 4.41 1 97.44 58 GLU B O 1
ATOM 1696 N N . CYS B 1 59 ? 12.633 -1.049 4.008 1 98 59 CYS B N 1
ATOM 1697 C CA . CYS B 1 59 ? 13.117 -1.031 2.629 1 98 59 CYS B CA 1
ATOM 1698 C C . CYS B 1 59 ? 14.5 -0.395 2.541 1 98 59 CYS B C 1
ATOM 1700 O O . CYS B 1 59 ? 14.617 0.824 2.398 1 98 59 CYS B O 1
ATOM 1702 N N . GLU B 1 60 ? 15.57 -1.164 2.521 1 97.19 60 GLU B N 1
ATOM 1703 C CA . GLU B 1 60 ? 16.938 -0.678 2.52 1 97.19 60 GLU B CA 1
ATOM 1704 C C . GLU B 1 60 ? 17.188 0.293 1.367 1 97.19 60 GLU B C 1
ATOM 1706 O O . GLU B 1 60 ? 17.812 1.337 1.55 1 97.19 60 GLU B O 1
ATOM 1711 N N . TYR B 1 61 ? 16.688 -0.085 0.261 1 97.5 61 TYR B N 1
ATOM 1712 C CA . TYR B 1 61 ? 16.781 0.724 -0.949 1 97.5 61 TYR B CA 1
ATOM 1713 C C . TYR B 1 61 ? 16.219 2.119 -0.715 1 97.5 61 TYR B C 1
ATOM 1715 O O . TYR B 1 61 ? 16.781 3.111 -1.183 1 97.5 61 TYR B O 1
ATOM 1723 N N . CYS B 1 62 ? 15.109 2.25 0.004 1 97.81 62 CYS B N 1
ATOM 1724 C CA . CYS B 1 62 ? 14.414 3.506 0.262 1 97.81 62 CYS B CA 1
ATOM 1725 C C . CYS B 1 62 ? 15.055 4.254 1.425 1 97.81 62 CYS B C 1
ATOM 1727 O O . CYS B 1 62 ? 15.055 5.488 1.45 1 97.81 62 CYS B O 1
ATOM 1729 N N . MET B 1 63 ? 15.609 3.482 2.396 1 97.25 63 MET B N 1
ATOM 1730 C CA . MET B 1 63 ? 16.219 4.086 3.576 1 97.25 63 MET B CA 1
ATOM 1731 C C . MET B 1 63 ? 17.438 4.918 3.193 1 97.25 63 MET B C 1
ATOM 1733 O O . MET B 1 63 ? 17.625 6.031 3.688 1 97.25 63 MET B O 1
ATOM 1737 N N . VAL B 1 64 ? 18.172 4.395 2.264 1 96.25 64 VAL B N 1
ATOM 1738 C CA . VAL B 1 64 ? 19.438 5.055 1.931 1 96.25 64 VAL B CA 1
ATOM 1739 C C . VAL B 1 64 ? 19.188 6.176 0.926 1 96.25 64 VAL B C 1
ATOM 1741 O O . VAL B 1 64 ? 20.047 7.031 0.713 1 96.25 64 VAL B O 1
ATOM 1744 N N . LYS B 1 65 ? 18.078 6.125 0.239 1 92.62 65 LYS B N 1
ATOM 1745 C CA . LYS B 1 65 ? 17.719 7.172 -0.71 1 92.62 65 LYS B CA 1
ATOM 1746 C C . LYS B 1 65 ? 17.547 8.516 -0.006 1 92.62 65 LYS B C 1
ATOM 1748 O O . LYS B 1 65 ? 17.922 9.555 -0.537 1 92.62 65 LYS B O 1
ATOM 1753 N N . GLY B 1 66 ? 16.859 8.492 1.175 1 88.62 66 GLY B N 1
ATOM 1754 C CA . GLY B 1 66 ? 16.547 9.734 1.86 1 88.62 66 GLY B CA 1
ATOM 1755 C C . GLY B 1 66 ? 17.281 9.898 3.178 1 88.62 66 GLY B C 1
ATOM 1756 O O . GLY B 1 66 ? 17.375 11.008 3.701 1 88.62 66 GLY B O 1
ATOM 1757 N N . GLY B 1 67 ? 17.781 8.766 3.713 1 90.94 67 GLY B N 1
ATOM 1758 C CA . GLY B 1 67 ? 18.391 8.773 5.031 1 90.94 67 GLY B CA 1
ATOM 1759 C C . GLY B 1 67 ? 17.391 8.992 6.152 1 90.94 67 GLY B C 1
ATOM 1760 O O . GLY B 1 67 ? 16.188 8.867 5.949 1 90.94 67 GLY B O 1
ATOM 1761 N N . LYS B 1 68 ? 17.938 9.305 7.328 1 89.5 68 LYS B N 1
ATOM 1762 C CA . LYS B 1 68 ? 17.094 9.492 8.5 1 89.5 68 LYS B CA 1
ATOM 1763 C C . LYS B 1 68 ? 16.422 10.867 8.469 1 89.5 68 LYS B C 1
ATOM 1765 O O . LYS B 1 68 ? 16.969 11.812 7.902 1 89.5 68 LYS B O 1
ATOM 1770 N N . VAL B 1 69 ? 15.312 10.898 9.062 1 87.19 69 VAL B N 1
ATOM 1771 C CA . VAL B 1 69 ? 14.578 12.148 9.195 1 87.19 69 VAL B CA 1
ATOM 1772 C C . VAL B 1 69 ? 15.422 13.164 9.969 1 87.19 69 VAL B C 1
ATOM 1774 O O . VAL B 1 69 ? 16.203 12.789 10.844 1 87.19 69 VAL B O 1
ATOM 1777 N N . ASP B 1 70 ? 15.227 14.398 9.688 1 82.25 70 ASP B N 1
ATOM 1778 C CA . ASP B 1 70 ? 15.938 15.484 10.359 1 82.25 70 ASP B CA 1
ATOM 1779 C C . ASP B 1 70 ? 15.539 15.562 11.836 1 82.25 70 ASP B C 1
ATOM 1781 O O . ASP B 1 70 ? 14.391 15.891 12.156 1 82.25 70 ASP B O 1
ATOM 1785 N N . PRO B 1 71 ? 16.438 15.312 12.688 1 78.94 71 PRO B N 1
ATOM 1786 C CA . PRO B 1 71 ? 16.109 15.344 14.117 1 78.94 71 PRO B CA 1
ATOM 1787 C C . PRO B 1 71 ? 15.797 16.75 14.617 1 78.94 71 PRO B C 1
ATOM 1789 O O . PRO B 1 71 ? 15.219 16.922 15.695 1 78.94 71 PRO B O 1
ATOM 1792 N N . TYR B 1 72 ? 16.078 17.734 13.781 1 81.5 72 TYR B N 1
ATOM 1793 C CA . TYR B 1 72 ? 15.898 19.109 14.219 1 81.5 72 TYR B CA 1
ATOM 1794 C C . TYR B 1 72 ? 14.625 19.703 13.625 1 81.5 72 TYR B C 1
ATOM 1796 O O . TYR B 1 72 ? 14.445 20.922 13.633 1 81.5 72 TYR B O 1
ATOM 1804 N N . GLN B 1 73 ? 13.867 18.875 13.102 1 82.5 73 GLN B N 1
ATOM 1805 C CA . GLN B 1 73 ? 12.594 19.344 12.562 1 82.5 73 GLN B CA 1
ATOM 1806 C C . GLN B 1 73 ? 11.766 20.047 13.641 1 82.5 73 GLN B C 1
ATOM 1808 O O . GLN B 1 73 ? 11.484 19.469 14.688 1 82.5 73 GLN B O 1
ATOM 1813 N N . THR B 1 74 ? 11.336 21.25 13.336 1 85.44 74 THR B N 1
ATOM 1814 C CA . THR B 1 74 ? 10.641 22.016 14.359 1 85.44 74 THR B CA 1
ATOM 1815 C C . THR B 1 74 ? 9.203 22.297 13.945 1 85.44 74 THR B C 1
ATOM 1817 O O . THR B 1 74 ? 8.391 22.75 14.758 1 85.44 74 THR B O 1
ATOM 1820 N N . ASP B 1 75 ? 8.875 21.984 12.688 1 92.19 75 ASP B N 1
ATOM 1821 C CA . ASP B 1 75 ? 7.52 22.219 12.203 1 92.19 75 ASP B CA 1
ATOM 1822 C C . ASP B 1 75 ? 6.539 21.219 12.812 1 92.19 75 ASP B C 1
ATOM 1824 O O . ASP B 1 75 ? 6.637 20.016 12.57 1 92.19 75 ASP B O 1
ATOM 1828 N N . GLU B 1 76 ? 5.582 21.734 13.523 1 92.38 76 GLU B N 1
ATOM 1829 C CA . GLU B 1 76 ? 4.621 20.906 14.25 1 92.38 76 GLU B CA 1
ATOM 1830 C C . GLU B 1 76 ? 3.771 20.078 13.289 1 92.38 76 GLU B C 1
ATOM 1832 O O . GLU B 1 76 ? 3.443 18.938 13.578 1 92.38 76 GLU B O 1
ATOM 1837 N N . LYS B 1 77 ? 3.398 20.703 12.25 1 95.81 77 LYS B N 1
ATOM 1838 C CA . LYS B 1 77 ? 2.6 20.016 11.242 1 95.81 77 LYS B CA 1
ATOM 1839 C C . LYS B 1 77 ? 3.348 18.812 10.672 1 95.81 77 LYS B C 1
ATOM 1841 O O . LYS B 1 77 ? 2.773 17.734 10.531 1 95.81 77 LYS B O 1
ATOM 1846 N N . ILE B 1 78 ? 4.602 18.953 10.352 1 96.94 78 ILE B N 1
ATOM 1847 C CA . ILE B 1 78 ? 5.434 17.875 9.828 1 96.94 78 ILE B CA 1
ATOM 1848 C C . ILE B 1 78 ? 5.609 16.797 10.891 1 96.94 78 ILE B C 1
ATOM 1850 O O . ILE B 1 78 ? 5.473 15.609 10.602 1 96.94 78 ILE B O 1
ATOM 1854 N N . ASN B 1 79 ? 5.836 17.188 12.117 1 96.06 79 ASN B N 1
ATOM 1855 C CA . ASN B 1 79 ? 6.027 16.234 13.195 1 96.06 79 ASN B CA 1
ATOM 1856 C C . ASN B 1 79 ? 4.773 15.391 13.43 1 96.06 79 ASN B C 1
ATOM 1858 O O . ASN B 1 79 ? 4.863 14.188 13.688 1 96.06 79 ASN B O 1
ATOM 1862 N N . LEU B 1 80 ? 3.678 16.047 13.344 1 97.31 80 LEU B N 1
ATOM 1863 C CA . LEU B 1 80 ? 2.412 15.344 13.5 1 97.31 80 LEU B CA 1
ATOM 1864 C C . LEU B 1 80 ? 2.213 14.328 12.383 1 97.31 80 LEU B C 1
ATOM 1866 O O . LEU B 1 80 ? 1.801 13.188 12.633 1 97.31 80 LEU B O 1
ATOM 1870 N N . ALA B 1 81 ? 2.5 14.695 11.172 1 98 81 ALA B N 1
ATOM 1871 C CA . ALA B 1 81 ? 2.398 13.805 10.016 1 98 81 ALA B CA 1
ATOM 1872 C C . ALA B 1 81 ? 3.334 12.602 10.172 1 98 81 ALA B C 1
ATOM 1874 O O . ALA B 1 81 ? 2.949 11.469 9.883 1 98 81 ALA B O 1
ATOM 1875 N N . ILE B 1 82 ? 4.504 12.891 10.625 1 97.31 82 ILE B N 1
ATOM 1876 C CA . ILE B 1 82 ? 5.512 11.852 10.812 1 97.31 82 ILE B CA 1
ATOM 1877 C C . ILE B 1 82 ? 5.031 10.844 11.859 1 97.31 82 ILE B C 1
ATOM 1879 O O . ILE B 1 82 ? 5.078 9.633 11.633 1 97.31 82 ILE B O 1
ATOM 1883 N N . ALA B 1 83 ? 4.562 11.328 12.953 1 97 83 ALA B N 1
ATOM 1884 C CA . ALA B 1 83 ? 4.086 10.453 14.023 1 97 83 ALA B CA 1
ATOM 1885 C C . ALA B 1 83 ? 2.928 9.578 13.547 1 97 83 ALA B C 1
ATOM 1887 O O . ALA B 1 83 ? 2.891 8.383 13.82 1 97 83 ALA B O 1
ATOM 1888 N N . PHE B 1 84 ? 2.031 10.18 12.844 1 98.5 84 PHE B N 1
ATOM 1889 C CA . PHE B 1 84 ? 0.892 9.445 12.305 1 98.5 84 PHE B CA 1
ATOM 1890 C C . PHE B 1 84 ? 1.354 8.367 11.336 1 98.5 84 PHE B C 1
ATOM 1892 O O . PHE B 1 84 ? 0.866 7.234 11.383 1 98.5 84 PHE B O 1
ATOM 1899 N N . ALA B 1 85 ? 2.279 8.734 10.477 1 98.38 85 ALA B N 1
ATOM 1900 C CA . ALA B 1 85 ? 2.803 7.801 9.477 1 98.38 85 ALA B CA 1
ATOM 1901 C C . ALA B 1 85 ? 3.496 6.617 10.141 1 98.38 85 ALA B C 1
ATOM 1903 O O . ALA B 1 85 ? 3.412 5.484 9.656 1 98.38 85 ALA B O 1
ATOM 1904 N N . GLN B 1 86 ? 4.148 6.848 11.25 1 97.75 86 GLN B N 1
ATOM 1905 C CA . GLN B 1 86 ? 4.805 5.773 11.984 1 97.75 86 GLN B CA 1
ATOM 1906 C C . GLN B 1 86 ? 3.787 4.781 12.531 1 97.75 86 GLN B C 1
ATOM 1908 O O . GLN B 1 86 ? 3.965 3.566 12.414 1 97.75 86 GLN B O 1
ATOM 1913 N N . ILE B 1 87 ? 2.744 5.297 13.102 1 98 87 ILE B N 1
ATOM 1914 C CA . ILE B 1 87 ? 1.703 4.434 13.648 1 98 87 ILE B CA 1
ATOM 1915 C C . ILE B 1 87 ? 1.085 3.6 12.531 1 98 87 ILE B C 1
ATOM 1917 O O . ILE B 1 87 ? 0.909 2.387 12.672 1 98 87 ILE B O 1
ATOM 1921 N N . PHE B 1 88 ? 0.814 4.23 11.422 1 98.25 88 PHE B N 1
ATOM 1922 C CA . PHE B 1 88 ? 0.232 3.549 10.273 1 98.25 88 PHE B CA 1
ATOM 1923 C C . PHE B 1 88 ? 1.128 2.404 9.812 1 98.25 88 PHE B C 1
ATOM 1925 O O . PHE B 1 88 ? 0.646 1.305 9.539 1 98.25 88 PHE B O 1
ATOM 1932 N N . SER B 1 89 ? 2.422 2.723 9.734 1 97 89 SER B N 1
ATOM 1933 C CA . SER B 1 89 ? 3.377 1.761 9.188 1 97 89 SER B CA 1
ATOM 1934 C C . SER B 1 89 ? 3.611 0.607 10.156 1 97 89 SER B C 1
ATOM 1936 O O . SER B 1 89 ? 3.824 -0.531 9.734 1 97 89 SER B O 1
ATOM 1938 N N . ILE B 1 90 ? 3.604 0.901 11.438 1 96 90 ILE B N 1
ATOM 1939 C CA . ILE B 1 90 ? 3.824 -0.12 12.461 1 96 90 ILE B CA 1
ATOM 1940 C C . ILE B 1 90 ? 2.588 -1.009 12.578 1 96 90 ILE B C 1
ATOM 1942 O O . ILE B 1 90 ? 2.689 -2.236 12.5 1 96 90 ILE B O 1
ATOM 1946 N N . ASN B 1 91 ? 1.471 -0.367 12.773 1 96.5 91 ASN B N 1
ATOM 1947 C CA . ASN B 1 91 ? 0.195 -1.07 12.859 1 96.5 91 ASN B CA 1
ATOM 1948 C C . ASN B 1 91 ? -0.98 -0.135 12.586 1 96.5 91 ASN B C 1
ATOM 1950 O O . ASN B 1 91 ? -1.464 0.538 13.5 1 96.5 91 ASN B O 1
ATOM 1954 N N . HIS B 1 92 ? -1.495 -0.24 11.391 1 97.62 92 HIS B N 1
ATOM 1955 C CA . HIS B 1 92 ? -2.59 0.639 10.992 1 97.62 92 HIS B CA 1
ATOM 1956 C C . HIS B 1 92 ? -3.82 0.415 11.867 1 97.62 92 HIS B C 1
ATOM 1958 O O . HIS B 1 92 ? -4.645 1.318 12.031 1 97.62 92 HIS B O 1
ATOM 1964 N N . LYS B 1 93 ? -3.98 -0.714 12.578 1 97 93 LYS B N 1
ATOM 1965 C CA . LYS B 1 93 ? -5.137 -1.064 13.398 1 97 93 LYS B CA 1
ATOM 1966 C C . LYS B 1 93 ? -5.164 -0.251 14.688 1 97 93 LYS B C 1
ATOM 1968 O O . LYS B 1 93 ? -6.199 -0.169 15.359 1 97 93 LYS B O 1
ATOM 1973 N N . ASP B 1 94 ? -4.023 0.292 15.047 1 97.25 94 ASP B N 1
ATOM 1974 C CA . ASP B 1 94 ? -3.91 1.08 16.266 1 97.25 94 ASP B CA 1
ATOM 1975 C C . ASP B 1 94 ? -4.445 2.496 16.062 1 97.25 94 ASP B C 1
ATOM 1977 O O . ASP B 1 94 ? -4.641 3.238 17.031 1 97.25 94 ASP B O 1
ATOM 1981 N N . ILE B 1 95 ? -4.672 2.889 14.852 1 98.06 95 ILE B N 1
ATOM 1982 C CA . ILE B 1 95 ? -5.16 4.234 14.555 1 98.06 95 ILE B CA 1
ATOM 1983 C C . ILE B 1 95 ? -6.625 4.352 14.961 1 98.06 95 ILE B C 1
ATOM 1985 O O . ILE B 1 95 ? -7.445 3.502 14.602 1 98.06 95 ILE B O 1
ATOM 1989 N N . SER B 1 96 ? -6.883 5.348 15.758 1 97 96 SER B N 1
ATOM 1990 C CA . SER B 1 96 ? -8.211 5.57 16.312 1 97 96 SER B CA 1
ATOM 1991 C C . SER B 1 96 ? -8.719 6.977 16 1 97 96 SER B C 1
ATOM 1993 O O . SER B 1 96 ? -8.047 7.742 15.312 1 97 96 SER B O 1
ATOM 1995 N N . ASN B 1 97 ? -9.906 7.305 16.547 1 97.81 97 ASN B N 1
ATOM 1996 C CA . ASN B 1 97 ? -10.484 8.633 16.375 1 97.81 97 ASN B CA 1
ATOM 1997 C C . ASN B 1 97 ? -9.578 9.719 16.938 1 97.81 97 ASN B C 1
ATOM 1999 O O . ASN B 1 97 ? -9.508 10.82 16.375 1 97.81 97 ASN B O 1
ATOM 2003 N N . LYS B 1 98 ? -8.906 9.352 17.984 1 97.88 98 LYS B N 1
ATOM 2004 C CA . LYS B 1 98 ? -8.055 10.336 18.641 1 97.88 98 LYS B CA 1
ATOM 2005 C C . LYS B 1 98 ? -6.941 10.805 17.719 1 97.88 98 LYS B C 1
ATOM 2007 O O . LYS B 1 98 ? -6.57 11.984 17.734 1 97.88 98 LYS B O 1
ATOM 2012 N N . HIS B 1 99 ? -6.422 9.961 16.922 1 98.31 99 HIS B N 1
ATOM 2013 C CA . HIS B 1 99 ? -5.352 10.32 16 1 98.31 99 HIS B CA 1
ATOM 2014 C C . HIS B 1 99 ? -5.855 11.273 14.922 1 98.31 99 HIS B C 1
ATOM 2016 O O . HIS B 1 99 ? -5.16 12.219 14.547 1 98.31 99 HIS B O 1
ATOM 2022 N N . PHE B 1 100 ? -7.07 11.062 14.492 1 98.62 100 PHE B N 1
ATOM 2023 C CA . PHE B 1 100 ? -7.629 11.945 13.477 1 98.62 100 PHE B CA 1
ATOM 2024 C C . PHE B 1 100 ? -8.016 13.297 14.078 1 98.62 100 PHE B C 1
ATOM 2026 O O . PHE B 1 100 ? -7.918 14.328 13.414 1 98.62 100 PHE B O 1
ATOM 2033 N N . GLU B 1 101 ? -8.469 13.273 15.32 1 98.06 101 GLU B N 1
ATOM 2034 C CA . GLU B 1 101 ? -8.734 14.531 16.016 1 98.06 101 GLU B CA 1
ATOM 2035 C C . GLU B 1 101 ? -7.473 15.383 16.109 1 98.06 101 GLU B C 1
ATOM 2037 O O . GLU B 1 101 ? -7.523 16.594 15.898 1 98.06 101 GLU B O 1
ATOM 2042 N N . LEU B 1 102 ? -6.363 14.734 16.391 1 98 102 LEU B N 1
ATOM 2043 C CA . LEU B 1 102 ? -5.086 15.438 16.469 1 98 102 LEU B CA 1
ATOM 2044 C C . LEU B 1 102 ? -4.691 15.984 15.094 1 98 102 LEU B C 1
ATOM 2046 O O . LEU B 1 102 ? -4.223 17.125 14.984 1 98 102 LEU B O 1
ATOM 2050 N N . LEU B 1 103 ? -4.871 15.195 14.055 1 98.38 103 LEU B N 1
ATOM 2051 C CA . LEU B 1 103 ? -4.559 15.656 12.703 1 98.38 103 LEU B CA 1
ATOM 2052 C C . LEU B 1 103 ? -5.387 16.891 12.344 1 98.38 103 LEU B C 1
ATOM 2054 O O . LEU B 1 103 ? -4.875 17.812 11.727 1 98.38 103 LEU B O 1
ATOM 2058 N N . LYS B 1 104 ? -6.609 16.875 12.75 1 98 104 LYS B N 1
ATOM 2059 C CA . LYS B 1 104 ? -7.543 17.922 12.359 1 98 104 LYS B CA 1
ATOM 2060 C C . LYS B 1 104 ? -7.184 19.25 13.023 1 98 104 LYS B C 1
ATOM 2062 O O . LYS B 1 104 ? -7.68 20.312 12.633 1 98 104 LYS B O 1
ATOM 2067 N N . GLU B 1 105 ? -6.316 19.156 13.992 1 97.25 105 GLU B N 1
ATOM 2068 C CA . GLU B 1 105 ? -5.824 20.391 14.609 1 97.25 105 GLU B CA 1
ATOM 2069 C C . GLU B 1 105 ? -4.918 21.156 13.648 1 97.25 105 GLU B C 1
ATOM 2071 O O . GLU B 1 105 ? -4.797 22.375 13.75 1 97.25 105 GLU B O 1
ATOM 2076 N N . GLU B 1 106 ? -4.316 20.453 12.672 1 97.31 106 GLU B N 1
ATOM 2077 C CA . GLU B 1 106 ? -3.314 21.078 11.82 1 97.31 106 GLU B CA 1
ATOM 2078 C C . GLU B 1 106 ? -3.662 20.906 10.344 1 97.31 106 GLU B C 1
ATOM 2080 O O . GLU B 1 106 ? -3.156 21.641 9.492 1 97.31 106 GLU B O 1
ATOM 2085 N N . PHE B 1 107 ? -4.547 20 10.031 1 98.44 107 PHE B N 1
ATOM 2086 C CA . PHE B 1 107 ? -4.824 19.641 8.648 1 98.44 107 PHE B CA 1
ATOM 2087 C C . PHE B 1 107 ? -6.316 19.734 8.352 1 98.44 107 PHE B C 1
ATOM 2089 O O . PHE B 1 107 ? -7.145 19.422 9.211 1 98.44 107 PHE B O 1
ATOM 2096 N N . THR B 1 108 ? -6.633 20.141 7.137 1 98.38 108 THR B N 1
ATOM 2097 C CA . THR B 1 108 ? -8 20.047 6.645 1 98.38 108 THR B CA 1
ATOM 2098 C C . THR B 1 108 ? -8.32 18.609 6.219 1 98.38 108 THR B C 1
ATOM 2100 O O . THR B 1 108 ? -7.418 17.781 6.066 1 98.38 108 THR B O 1
ATOM 2103 N N . ASP B 1 109 ? -9.594 18.359 5.98 1 98.44 109 ASP B N 1
ATOM 2104 C CA . ASP B 1 109 ? -9.992 17.031 5.504 1 98.44 109 ASP B CA 1
ATOM 2105 C C . ASP B 1 109 ? -9.297 16.688 4.184 1 98.44 109 ASP B C 1
ATOM 2107 O O . ASP B 1 109 ? -8.891 15.547 3.967 1 98.44 109 ASP B O 1
ATOM 2111 N N . LYS B 1 110 ? -9.195 17.656 3.348 1 98.56 110 LYS B N 1
ATOM 2112 C CA . LYS B 1 110 ? -8.5 17.453 2.084 1 98.56 110 LYS B CA 1
ATOM 2113 C C . LYS B 1 110 ? -7.039 17.062 2.318 1 98.56 110 LYS B C 1
ATOM 2115 O O . LYS B 1 110 ? -6.547 16.094 1.716 1 98.56 110 LYS B O 1
ATOM 2120 N N . GLU B 1 111 ? -6.387 17.766 3.18 1 98.69 111 GLU B N 1
ATOM 2121 C CA . GLU B 1 111 ? -4.98 17.5 3.467 1 98.69 111 GLU B CA 1
ATOM 2122 C C . GLU B 1 111 ? -4.805 16.141 4.133 1 98.69 111 GLU B C 1
ATOM 2124 O O . GLU B 1 111 ? -3.832 15.422 3.861 1 98.69 111 GLU B O 1
ATOM 2129 N N . ILE B 1 112 ? -5.73 15.766 4.996 1 98.81 112 ILE B N 1
ATOM 2130 C CA . ILE B 1 112 ? -5.676 14.469 5.664 1 98.81 112 ILE B CA 1
ATOM 2131 C C . ILE B 1 112 ? -5.855 13.352 4.641 1 98.81 112 ILE B C 1
ATOM 2133 O O . ILE B 1 112 ? -5.137 12.352 4.672 1 98.81 112 ILE B O 1
ATOM 2137 N N . SER B 1 113 ? -6.805 13.555 3.768 1 98.81 113 SER B N 1
ATOM 2138 C CA . SER B 1 113 ? -7.027 12.578 2.709 1 98.81 113 SER B CA 1
ATOM 2139 C C . SER B 1 113 ? -5.77 12.359 1.875 1 98.81 113 SER B C 1
ATOM 2141 O O . SER B 1 113 ? -5.379 11.227 1.609 1 98.81 113 SER B O 1
ATOM 2143 N N . GLU B 1 114 ? -5.145 13.438 1.508 1 98.81 114 GLU B N 1
ATOM 2144 C CA . GLU B 1 114 ? -3.926 13.367 0.708 1 98.81 114 GLU B CA 1
ATOM 2145 C C . GLU B 1 114 ? -2.791 12.703 1.485 1 98.81 114 GLU B C 1
ATOM 2147 O O . GLU B 1 114 ? -2.064 11.867 0.943 1 98.81 114 GLU B O 1
ATOM 2152 N N . LEU B 1 115 ? -2.693 13.047 2.73 1 98.81 115 LEU B N 1
ATOM 2153 C CA . LEU B 1 115 ? -1.638 12.508 3.578 1 98.81 115 LEU B CA 1
ATOM 2154 C C . LEU B 1 115 ? -1.79 10.992 3.74 1 98.81 115 LEU B C 1
ATOM 2156 O O . LEU B 1 115 ? -0.833 10.242 3.531 1 98.81 115 LEU B O 1
ATOM 2160 N N . CYS B 1 116 ? -2.971 10.555 4.074 1 98.88 116 CYS B N 1
ATOM 2161 C CA . CYS B 1 116 ? -3.223 9.133 4.305 1 98.88 116 CYS B CA 1
ATOM 2162 C C . CYS B 1 116 ? -3.023 8.336 3.023 1 98.88 116 CYS B C 1
ATOM 2164 O O . CYS B 1 116 ? -2.461 7.238 3.055 1 98.88 116 CYS B O 1
ATOM 2166 N N . THR B 1 117 ? -3.502 8.898 1.936 1 98.88 117 THR B N 1
ATOM 2167 C CA . THR B 1 117 ? -3.336 8.234 0.648 1 98.88 117 THR B CA 1
ATOM 2168 C C . THR B 1 117 ? -1.858 8.125 0.284 1 98.88 117 THR B C 1
ATOM 2170 O O . THR B 1 117 ? -1.406 7.074 -0.182 1 98.88 117 THR B O 1
ATOM 2173 N N . PHE B 1 118 ? -1.132 9.172 0.551 1 98.88 118 PHE B N 1
ATOM 2174 C CA . PHE B 1 118 ? 0.305 9.195 0.307 1 98.88 118 PHE B CA 1
ATOM 2175 C C . PHE B 1 118 ? 1.015 8.141 1.151 1 98.88 118 PHE B C 1
ATOM 2177 O O . PHE B 1 118 ? 1.784 7.336 0.628 1 98.88 118 PHE B O 1
ATOM 2184 N N . ILE B 1 119 ? 0.734 8.117 2.408 1 98.88 119 ILE B N 1
ATOM 2185 C CA . ILE B 1 119 ? 1.374 7.195 3.338 1 98.88 119 ILE B CA 1
ATOM 2186 C C . ILE B 1 119 ? 1.101 5.754 2.902 1 98.88 119 ILE B C 1
ATOM 2188 O O . ILE B 1 119 ? 2.016 4.93 2.859 1 98.88 119 ILE B O 1
ATOM 2192 N N . SER B 1 120 ? -0.149 5.504 2.594 1 98.75 120 SER B N 1
ATOM 2193 C CA . SER B 1 120 ? -0.536 4.141 2.256 1 98.75 120 SER B CA 1
ATOM 2194 C C . SER B 1 120 ? 0.155 3.668 0.982 1 98.75 120 SER B C 1
ATOM 2196 O O . SER B 1 120 ? 0.662 2.545 0.923 1 98.75 120 SER B O 1
ATOM 2198 N N . PHE B 1 121 ? 0.213 4.512 -0.024 1 98.75 121 PHE B N 1
ATOM 2199 C CA . PHE B 1 121 ? 0.816 4.133 -1.296 1 98.75 121 PHE B CA 1
ATOM 2200 C C . PHE B 1 121 ? 2.326 3.979 -1.154 1 98.75 121 PHE B C 1
ATOM 2202 O O . PHE B 1 121 ? 2.91 3.025 -1.672 1 98.75 121 PHE B O 1
ATOM 2209 N N . ILE B 1 122 ? 2.971 4.918 -0.517 1 98.69 122 ILE B N 1
ATOM 2210 C CA . ILE B 1 122 ? 4.418 4.855 -0.34 1 98.69 122 ILE B CA 1
ATOM 2211 C C . ILE B 1 122 ? 4.785 3.625 0.484 1 98.69 122 ILE B C 1
ATOM 2213 O O . ILE B 1 122 ? 5.789 2.963 0.207 1 98.69 122 ILE B O 1
ATOM 2217 N N . SER B 1 123 ? 3.965 3.361 1.475 1 98.44 123 SER B N 1
ATOM 2218 C CA . SER B 1 123 ? 4.188 2.143 2.248 1 98.44 123 SER B CA 1
ATOM 2219 C C . SER B 1 123 ? 4.141 0.906 1.358 1 98.44 123 SER B C 1
ATOM 2221 O O . SER B 1 123 ? 4.934 -0.021 1.533 1 98.44 123 SER B O 1
ATOM 2223 N N . SER B 1 124 ? 3.195 0.897 0.462 1 98.31 124 SER B N 1
ATOM 2224 C CA . SER B 1 124 ? 3.102 -0.211 -0.482 1 98.31 124 SER B CA 1
ATOM 2225 C C . SER B 1 124 ? 4.387 -0.362 -1.288 1 98.31 124 SER B C 1
ATOM 2227 O O . SER B 1 124 ? 4.906 -1.47 -1.44 1 98.31 124 SER B O 1
ATOM 2229 N N . SER B 1 125 ? 4.918 0.683 -1.773 1 98.56 125 SER B N 1
ATOM 2230 C CA . SER B 1 125 ? 6.156 0.671 -2.547 1 98.56 125 SER B CA 1
ATOM 2231 C C . SER B 1 125 ? 7.324 0.165 -1.71 1 98.56 125 SER B C 1
ATOM 2233 O O . SER B 1 125 ? 8.125 -0.645 -2.18 1 98.56 125 SER B O 1
ATOM 2235 N N . GLN B 1 126 ? 7.375 0.619 -0.538 1 98.5 126 GLN B N 1
ATOM 2236 C CA . GLN B 1 126 ? 8.5 0.285 0.329 1 98.5 126 GLN B CA 1
ATOM 2237 C C . GLN B 1 126 ? 8.43 -1.169 0.786 1 98.5 126 GLN B C 1
ATOM 2239 O O . GLN B 1 126 ? 9.461 -1.842 0.896 1 98.5 126 GLN B O 1
ATOM 2244 N N . LYS B 1 127 ? 7.234 -1.677 1.031 1 98.62 127 LYS B N 1
ATOM 2245 C CA . LYS B 1 127 ? 7.074 -3.092 1.357 1 98.62 127 LYS B CA 1
ATOM 2246 C C . LYS B 1 127 ? 7.461 -3.975 0.175 1 98.62 127 LYS B C 1
ATOM 2248 O O . LYS B 1 127 ? 8.039 -5.047 0.359 1 98.62 127 LYS B O 1
ATOM 2253 N N . LEU B 1 128 ? 7.141 -3.547 -1.034 1 98.62 128 LEU B N 1
ATOM 2254 C CA . LEU B 1 128 ? 7.582 -4.266 -2.223 1 98.62 128 LEU B CA 1
ATOM 2255 C C . LEU B 1 128 ? 9.109 -4.332 -2.279 1 98.62 128 LEU B C 1
ATOM 2257 O O . LEU B 1 128 ? 9.672 -5.398 -2.529 1 98.62 128 LEU B O 1
ATOM 2261 N N . GLY B 1 129 ? 9.695 -3.15 -2.033 1 98.38 129 GLY B N 1
ATOM 2262 C CA . GLY B 1 129 ? 11.148 -3.156 -2.012 1 98.38 129 GLY B CA 1
ATOM 2263 C C . GLY B 1 129 ? 11.727 -4.152 -1.024 1 98.38 129 GLY B C 1
ATOM 2264 O O . GLY B 1 129 ? 12.672 -4.879 -1.348 1 98.38 129 GLY B O 1
ATOM 2265 N N . ARG B 1 130 ? 11.133 -4.191 0.086 1 98.31 130 ARG B N 1
ATOM 2266 C CA . ARG B 1 130 ? 11.609 -5.078 1.141 1 98.31 130 ARG B CA 1
ATOM 2267 C C . ARG B 1 130 ? 11.438 -6.543 0.742 1 98.31 130 ARG B C 1
ATOM 2269 O O . ARG B 1 130 ? 12.375 -7.336 0.858 1 98.31 130 ARG B O 1
ATOM 2276 N N . ILE B 1 131 ? 10.273 -6.934 0.246 1 98.62 131 ILE B N 1
ATOM 2277 C CA . ILE B 1 131 ? 10.016 -8.352 0.005 1 98.62 131 ILE B CA 1
ATOM 2278 C C . ILE B 1 131 ? 10.805 -8.82 -1.211 1 98.62 131 ILE B C 1
ATOM 2280 O O . ILE B 1 131 ? 11.148 -10 -1.322 1 98.62 131 ILE B O 1
ATOM 2284 N N . TYR B 1 132 ? 11.172 -7.934 -2.102 1 98.62 132 TYR B N 1
ATOM 2285 C CA . TYR B 1 132 ? 11.961 -8.297 -3.271 1 98.62 132 TYR B CA 1
ATOM 2286 C C . TYR B 1 132 ? 13.453 -8.297 -2.943 1 98.62 132 TYR B C 1
ATOM 2288 O O . TYR B 1 132 ? 14.281 -8.609 -3.799 1 98.62 132 TYR B O 1
ATOM 2296 N N . ASN B 1 133 ? 13.789 -7.953 -1.713 1 98 133 ASN B N 1
ATOM 2297 C CA . ASN B 1 133 ? 15.18 -7.863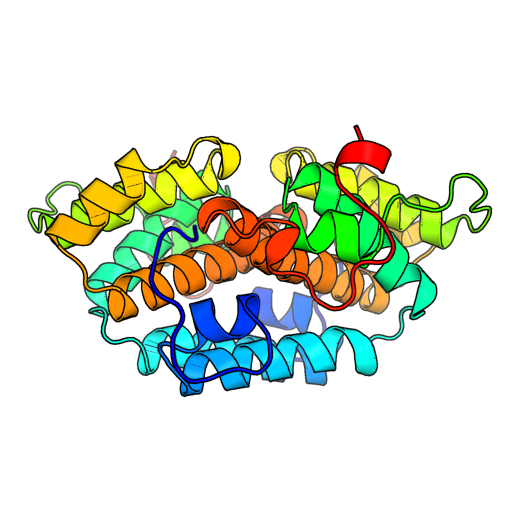 -1.276 1 98 133 ASN B CA 1
ATOM 2298 C C . ASN B 1 133 ? 15.953 -6.816 -2.074 1 98 133 ASN B C 1
ATOM 2300 O O . ASN B 1 133 ? 17.062 -7.082 -2.549 1 98 133 ASN B O 1
ATOM 2304 N N . LEU B 1 134 ? 15.258 -5.66 -2.275 1 97.5 134 LEU B N 1
ATOM 2305 C CA . LEU B 1 134 ? 15.922 -4.523 -2.9 1 97.5 134 LEU B CA 1
ATOM 2306 C C . LEU B 1 134 ? 16.859 -3.832 -1.916 1 97.5 134 LEU B C 1
ATOM 2308 O O . LEU B 1 134 ? 16.422 -3.018 -1.1 1 97.5 134 LEU B O 1
ATOM 2312 N N . THR B 1 135 ? 18.156 -3.998 -2.082 1 97.06 135 THR B N 1
ATOM 2313 C CA . THR B 1 135 ? 19.141 -3.51 -1.117 1 97.06 135 THR B CA 1
ATOM 2314 C C . THR B 1 135 ? 19.797 -2.221 -1.612 1 97.06 135 THR B C 1
ATOM 2316 O O . THR B 1 135 ? 19.469 -1.736 -2.699 1 97.06 135 THR B O 1
ATOM 2319 N N . GLU B 1 136 ? 20.641 -1.672 -0.775 1 95.56 136 GLU B N 1
ATOM 2320 C CA . GLU B 1 136 ? 21.25 -0.367 -1.052 1 95.56 136 GLU B CA 1
ATOM 2321 C C . GLU B 1 136 ? 22.094 -0.405 -2.32 1 95.56 136 GLU B C 1
ATOM 2323 O O . GLU B 1 136 ? 22.328 0.629 -2.949 1 95.56 136 GLU B O 1
ATOM 2328 N N . GLU B 1 137 ? 22.562 -1.573 -2.768 1 95.44 137 GLU B N 1
ATOM 2329 C CA . GLU B 1 137 ? 23.422 -1.67 -3.941 1 95.44 137 GLU B CA 1
ATOM 2330 C C . GLU B 1 137 ? 22.672 -1.311 -5.215 1 95.44 137 GLU B C 1
ATOM 2332 O O . GLU B 1 137 ? 23.281 -0.963 -6.23 1 95.44 137 GLU B O 1
ATOM 2337 N N . TYR B 1 138 ? 21.344 -1.331 -5.129 1 96.56 138 TYR B N 1
ATOM 2338 C CA . TYR B 1 138 ? 20.531 -1.046 -6.305 1 96.56 138 TYR B CA 1
ATOM 2339 C C . TYR B 1 138 ? 20.125 0.424 -6.348 1 96.56 138 TYR B C 1
ATOM 2341 O O . TYR B 1 138 ? 19.516 0.879 -7.32 1 96.56 138 TYR B O 1
ATOM 2349 N N . GLN B 1 139 ? 20.406 1.111 -5.277 1 95.12 139 GLN B N 1
ATOM 2350 C CA . GLN B 1 139 ? 20.031 2.518 -5.184 1 95.12 139 GLN B CA 1
ATOM 2351 C C . GLN B 1 139 ? 21.109 3.418 -5.762 1 95.12 139 GLN B C 1
ATOM 2353 O O . GLN B 1 139 ? 22.141 3.66 -5.117 1 95.12 139 GLN B O 1
ATOM 2358 N N . GLN B 1 140 ? 20.766 4.078 -6.801 1 91 140 GLN B N 1
ATOM 2359 C CA . GLN B 1 140 ? 21.766 4.867 -7.516 1 91 140 GLN B CA 1
ATOM 2360 C C . GLN B 1 140 ? 21.859 6.277 -6.938 1 91 140 GLN B C 1
ATOM 2362 O O . GLN B 1 140 ? 22.891 6.949 -7.102 1 91 140 GLN B O 1
ATOM 2367 N N . ASN B 1 141 ? 20.828 6.727 -6.281 1 89.19 141 ASN B N 1
ATOM 2368 C CA . ASN B 1 141 ? 20.797 8.086 -5.766 1 89.19 141 ASN B CA 1
ATOM 2369 C C . ASN B 1 141 ? 20.891 8.117 -4.242 1 89.19 141 ASN B C 1
ATOM 2371 O O . ASN B 1 141 ? 20.266 8.961 -3.594 1 89.19 141 ASN B O 1
ATOM 2375 N N . LYS B 1 142 ? 21.547 7.137 -3.686 1 93.19 142 LYS B N 1
ATOM 2376 C CA . LYS B 1 142 ? 21.609 7.062 -2.229 1 93.19 142 LYS B CA 1
ATOM 2377 C C . LYS B 1 142 ? 22.391 8.242 -1.648 1 93.19 142 LYS B C 1
ATOM 2379 O O . LYS B 1 142 ? 23.391 8.68 -2.229 1 93.19 142 LYS B O 1
ATOM 2384 N N . VAL B 1 143 ? 21.938 8.781 -0.588 1 92.62 143 VAL B N 1
ATOM 2385 C CA . VAL B 1 143 ? 22.609 9.906 0.073 1 92.62 143 VAL B CA 1
ATOM 2386 C C . VAL B 1 143 ? 23.359 9.406 1.301 1 92.62 143 VAL B C 1
ATOM 2388 O O . VAL B 1 143 ? 24.109 10.156 1.931 1 92.62 143 VAL B O 1
ATOM 2391 N N . THR B 1 144 ? 23.141 8.156 1.629 1 94 144 THR B N 1
ATOM 2392 C CA . THR B 1 144 ? 23.797 7.512 2.76 1 94 144 THR B CA 1
ATOM 2393 C C . THR B 1 144 ? 23.906 6.004 2.533 1 94 144 THR B C 1
ATOM 2395 O O . THR B 1 144 ? 23.609 5.512 1.444 1 94 144 THR B O 1
ATOM 2398 N N . SER B 1 145 ? 24.531 5.312 3.498 1 93.69 145 SER B N 1
ATOM 2399 C CA . SER B 1 145 ? 24.672 3.863 3.412 1 93.69 145 SER B CA 1
ATOM 2400 C C . SER B 1 145 ? 24.062 3.174 4.633 1 93.69 145 SER B C 1
ATOM 2402 O O . SER B 1 145 ? 23.844 3.811 5.66 1 93.69 145 SER B O 1
ATOM 2404 N N . MET B 1 146 ? 23.812 1.845 4.453 1 93.38 146 MET B N 1
ATOM 2405 C CA . MET B 1 146 ? 23.25 1.075 5.562 1 93.38 146 MET B CA 1
ATOM 2406 C C . MET B 1 146 ? 24.203 1.08 6.758 1 93.38 146 MET B C 1
ATOM 2408 O O . MET B 1 146 ? 23.766 1.074 7.906 1 93.38 146 MET B O 1
ATOM 2412 N N . LYS B 1 147 ? 25.516 1.17 6.457 1 92.62 147 LYS B N 1
ATOM 2413 C CA . LYS B 1 147 ? 26.516 1.212 7.52 1 92.62 147 LYS B CA 1
ATOM 2414 C C . LYS B 1 147 ? 26.375 2.471 8.367 1 92.62 147 LYS B C 1
ATOM 2416 O O 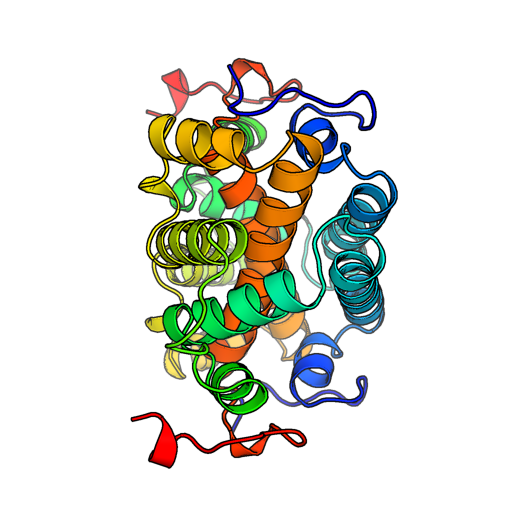. LYS B 1 147 ? 26.547 2.43 9.586 1 92.62 147 LYS B O 1
ATOM 2421 N N . GLU B 1 148 ? 25.922 3.52 7.773 1 91.19 148 GLU B N 1
ATOM 2422 C CA . GLU B 1 148 ? 25.766 4.801 8.453 1 91.19 148 GLU B CA 1
ATOM 2423 C C . GLU B 1 148 ? 24.422 4.883 9.188 1 91.19 148 GLU B C 1
ATOM 2425 O O . GLU B 1 148 ? 24.25 5.73 10.062 1 91.19 148 GLU B O 1
ATOM 2430 N N . LEU B 1 149 ? 23.547 4.016 8.812 1 89.06 149 LEU B N 1
ATOM 2431 C CA . LEU B 1 149 ? 22.188 4.078 9.367 1 89.06 149 LEU B CA 1
ATOM 2432 C C . LEU B 1 149 ? 22.062 3.15 10.57 1 89.06 149 LEU B C 1
ATOM 2434 O O . LEU B 1 149 ? 21.141 3.301 11.375 1 89.06 149 LEU B O 1
ATOM 2438 N N . THR B 1 150 ? 22.781 2.033 10.625 1 76.62 150 THR B N 1
ATOM 2439 C CA . THR B 1 150 ? 22.719 1.065 11.719 1 76.62 150 THR B CA 1
ATOM 2440 C C . THR B 1 150 ? 23.703 1.425 12.82 1 76.62 150 THR B C 1
ATOM 2442 O O . THR B 1 150 ? 24.797 1.909 12.539 1 76.62 150 THR B O 1
#

pLDDT: mean 96.3, std 3.91, range [76.62, 98.88]

Nearest PDB structures (foldseek):
  2pfx-assembly1_A  TM=8.779E-01  e=9.078E-05  Ruegeria sp. TM1040
  3c1l-assembly1_B  TM=8.861E-01  e=2.132E-04  Mesorhizobium japonicum MAFF 303099
  2prr-assembly1_E  TM=8.278E-01  e=4.797E-03  Cupriavidus pinatubonensis JMP134
  6ohj-assembly1_B  TM=7.516E-01  e=3.732E-03  Marinomonas mediterranea MMB-1
  6ohi-assembly1_B  TM=8.394E-01  e=1.184E-02  Marinomonas mediterranea MMB-1

Solvent-accessible surface area (backbone atoms only — not comparable to full-atom values): 15985 Å² total; per-residue (Å²): 122,55,72,55,74,68,39,93,34,63,92,45,62,70,40,7,42,44,16,58,39,59,72,51,33,52,32,51,49,51,32,53,51,39,54,70,69,68,43,92,62,55,66,67,45,53,48,44,36,54,22,49,38,15,60,66,46,53,6,46,29,51,28,18,43,61,30,74,57,68,89,78,68,76,54,63,65,45,51,51,51,37,54,50,41,45,44,46,59,74,41,47,84,74,56,49,70,67,58,50,56,57,44,54,73,75,35,53,62,50,50,46,32,48,49,53,53,44,49,33,50,52,47,27,53,27,41,49,32,31,58,34,47,38,42,54,90,63,36,87,68,44,76,50,48,72,77,77,73,102,122,54,72,55,74,68,40,94,33,63,92,46,60,70,40,7,42,45,15,57,40,58,71,53,33,53,32,50,50,51,32,55,52,37,56,68,68,69,41,93,61,55,66,67,46,53,48,45,36,53,20,48,38,16,59,66,48,54,5,45,30,50,27,18,43,62,29,74,58,68,89,76,68,76,54,62,63,47,52,51,52,36,53,51,45,45,44,45,59,74,41,46,83,73,57,50,71,68,57,49,56,57,45,54,73,73,36,52,62,50,50,47,32,49,48,54,53,44,49,32,51,53,48,27,54,28,40,49,32,32,57,35,48,37,42,54,90,63,37,86,68,44,77,51,48,71,74,77,71,101

Secondary structure (DSSP, 8-state):
--SS---SS-SSHHHHHHTTSHHHHHHHHHHHHHHHHS-SS-HHHHHHHHHHHHHHTT-HHHHHHH-S--TT---HHHHHHHHHHHHHHHHGGG--HHHHHHHHTT--HHHHHHHHHHHHHHHHHHHHHHHTT--GGG-TT-SS-HHHH-/--SS---SS-SSHHHHHHTTSHHHHHHHHHHHHHHHHS-SS-HHHHHHHHHHHHHHTT-HHHHHHH-S--TT---HHHHHHHHHHHHHHHHGGG--HHHHHHHTTT--HHHHHHHHHHHHHHHHHHHHHHHTT--GGG-TT-SS-HHHH-

Organism: Arcobacter nitrofigilis (strain ATCC 33309 / DSM 7299 / CCUG 15893 / LMG 7604 / NCTC 12251 / CI) (NCBI:txid572480)

Radius of gyration: 18.41 Å; Cα contacts (8 Å, |Δi|>4): 458; chains: 2; bounding box: 50×49×38 Å

InterPro domains:
  IPR029032 AhpD-like [G3DSA:1.20.1290.10] (6-142)
  IPR029032 AhpD-like [SSF69118] (16-134)

Foldseek 3Di:
DFPDDFAPDDDASLLSVVCVPVVRSVVLVVVLVCLQPVAPDDNLLLLLQLQLLLVLLVQQLSVQLRPHHDPPDDDPLSVLLNVLLNCCSNPVVPDDPVSVVVNVVPDDPRNVVSSVVSSVSSSVSSNSSVNRVPHNVRHPNGPGHPVVRD/DFPDDFAPDDDASLLSVVCVPVVRSVVLVVVLVCLQPVAPDDNLLLLLQLQLLLVLLVQQLSVQLRPHHDPPDDDPLSVLLNVLLNCCSNPVVPDDPVSVVVNVVPDDPRNVVSSVVSSVSSSVSSNSSVNRVPHNVRHPNGPGHPVVRD